Protein AF-A0A7S2I6R9-F1 (afdb_monomer_lite)

Sequence (189 aa):
RFREATRINKSLLALGNVMNALAARKVHVPFRDSKLTRILDGSIGGNCKTALLVCASPMADSAQETLNCLEFAHRAMSVAVTAQVNAGVVAVDASALAADLRRDPRLEALRLAGKSSRSLLVGAQAAVPPTPVRGPRAFSKRCTRGK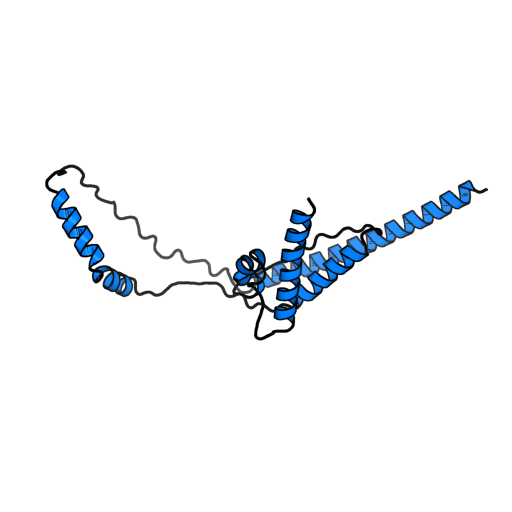FTVAMDQAEENKQAWKEHMDANRLRAAEEAAEQLRQAAAQFE

Secondary structure (DSSP, 8-state):
-HHHHHHHHHHHHHHHHHHHHHHTT-S---GGG-HHHHHHHHHHTSS------------GGGHHHHHHHHHHHHHHHT---------------HHHHHHHHHH-HHHHHHHHHHHHTGGG--------------------S---TTHHHHHHHHHHHHHHHHHHHHHHHHHHHHHHHHHHHHHHHHH--

pLDDT: mean 75.14, std 19.63, range [32.38, 96.25]

Structure (mmCIF, N/CA/C/O backbone):
data_AF-A0A7S2I6R9-F1
#
_entry.id   AF-A0A7S2I6R9-F1
#
loop_
_atom_site.group_PDB
_atom_site.id
_atom_site.type_symbol
_atom_site.label_atom_id
_atom_site.label_alt_id
_atom_site.label_comp_id
_atom_site.label_asym_id
_atom_site.label_entity_id
_atom_site.label_seq_id
_atom_site.pdbx_PDB_ins_code
_atom_site.Cartn_x
_atom_site.Cartn_y
_atom_site.Cartn_z
_atom_site.occupancy
_atom_site.B_iso_or_equiv
_atom_site.auth_seq_id
_atom_site.auth_comp_id
_atom_site.auth_asym_id
_atom_site.auth_atom_id
_atom_site.pdbx_PDB_model_num
ATOM 1 N N . ARG A 1 1 ? 21.067 -16.039 3.136 1.00 75.44 1 ARG A N 1
ATOM 2 C CA . ARG A 1 1 ? 20.377 -14.849 2.577 1.00 75.44 1 ARG A CA 1
ATOM 3 C C . ARG A 1 1 ? 18.996 -15.167 1.999 1.00 75.44 1 ARG A C 1
ATOM 5 O O . ARG A 1 1 ? 18.075 -14.419 2.274 1.00 75.44 1 ARG A O 1
ATOM 12 N N . PHE A 1 2 ? 18.794 -16.299 1.311 1.00 91.94 2 PHE A N 1
ATOM 13 C CA . PHE A 1 2 ? 17.477 -16.669 0.755 1.00 91.94 2 PHE A CA 1
ATOM 14 C C . PHE A 1 2 ? 16.311 -16.583 1.761 1.00 91.94 2 PHE A C 1
ATOM 16 O O . PHE A 1 2 ? 15.346 -15.874 1.518 1.00 91.94 2 PHE A O 1
ATOM 23 N N . ARG A 1 3 ? 16.441 -17.200 2.947 1.00 93.38 3 ARG A N 1
ATOM 24 C CA . ARG A 1 3 ? 15.397 -17.164 3.997 1.00 93.38 3 ARG A CA 1
ATOM 25 C C . ARG A 1 3 ? 15.011 -15.751 4.445 1.00 93.38 3 ARG A C 1
ATOM 27 O O . ARG A 1 3 ? 13.886 -15.537 4.883 1.00 93.38 3 ARG A O 1
ATOM 34 N N . GLU A 1 4 ? 15.953 -14.819 4.399 1.00 95.06 4 GLU A N 1
ATOM 35 C CA . GLU A 1 4 ? 15.724 -13.421 4.752 1.00 95.06 4 GLU A CA 1
ATOM 36 C C . GLU A 1 4 ? 14.965 -12.711 3.633 1.00 95.06 4 GLU A C 1
ATOM 38 O O . GLU A 1 4 ? 13.900 -12.157 3.893 1.00 95.06 4 GLU A O 1
ATOM 43 N N . ALA A 1 5 ? 15.430 -12.850 2.388 1.00 94.00 5 ALA A N 1
ATOM 44 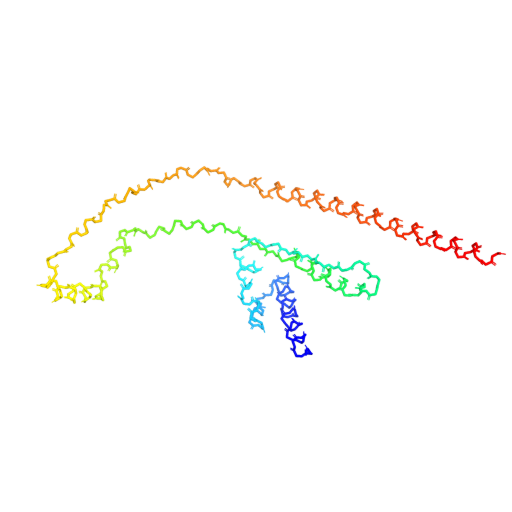C CA . ALA A 1 5 ? 14.744 -12.329 1.208 1.00 94.00 5 ALA A CA 1
ATOM 45 C C . ALA A 1 5 ? 13.292 -12.834 1.126 1.00 94.00 5 ALA A C 1
ATOM 47 O O . ALA A 1 5 ? 12.364 -12.048 0.944 1.00 94.00 5 ALA A O 1
ATOM 48 N N . THR A 1 6 ? 13.060 -14.127 1.381 1.00 94.62 6 THR A N 1
ATOM 49 C CA . THR A 1 6 ? 11.706 -14.698 1.433 1.00 94.62 6 THR A CA 1
ATOM 50 C C . THR A 1 6 ? 10.844 -14.041 2.512 1.00 94.62 6 THR A C 1
ATOM 52 O O . THR A 1 6 ? 9.664 -13.786 2.286 1.00 94.62 6 THR A O 1
ATOM 55 N N . ARG A 1 7 ? 11.399 -13.761 3.699 1.00 93.81 7 ARG A N 1
ATOM 56 C CA . ARG A 1 7 ? 10.648 -13.122 4.793 1.00 93.81 7 ARG A CA 1
ATOM 57 C C . ARG A 1 7 ? 10.291 -11.676 4.467 1.00 93.81 7 ARG A C 1
ATOM 59 O O . ARG A 1 7 ? 9.156 -11.288 4.733 1.00 93.81 7 ARG A O 1
ATOM 66 N N . ILE A 1 8 ? 11.220 -10.923 3.875 1.00 94.44 8 ILE A N 1
ATOM 67 C CA . ILE A 1 8 ? 10.990 -9.545 3.420 1.00 94.44 8 ILE A CA 1
ATOM 68 C C . ILE A 1 8 ? 9.844 -9.534 2.403 1.00 94.44 8 ILE A C 1
ATOM 70 O O . ILE A 1 8 ? 8.820 -8.883 2.626 1.00 94.44 8 ILE A O 1
ATOM 74 N N . ASN A 1 9 ? 9.945 -10.360 1.363 1.00 93.69 9 ASN A N 1
ATOM 75 C CA . ASN A 1 9 ? 8.933 -10.426 0.311 1.00 93.69 9 ASN A CA 1
ATOM 76 C C . ASN A 1 9 ? 7.583 -10.932 0.833 1.00 93.69 9 ASN A C 1
ATOM 78 O O . ASN A 1 9 ? 6.542 -10.431 0.420 1.00 93.69 9 ASN A O 1
ATOM 82 N N . LYS A 1 10 ? 7.572 -11.845 1.814 1.00 95.44 10 LYS A N 1
ATOM 83 C CA . LYS A 1 10 ? 6.334 -12.284 2.472 1.00 95.44 10 LYS A CA 1
ATOM 84 C C . LYS A 1 10 ? 5.618 -11.131 3.180 1.00 95.44 10 LYS A C 1
ATOM 86 O O . LYS A 1 10 ? 4.400 -11.016 3.064 1.00 95.44 10 LYS A O 1
ATOM 91 N N . SER A 1 11 ? 6.344 -10.282 3.912 1.00 95.62 11 SER A N 1
ATOM 92 C CA . SER A 1 11 ? 5.731 -9.111 4.555 1.00 95.62 11 SER A CA 1
ATOM 93 C C . SER A 1 11 ? 5.234 -8.071 3.549 1.00 95.62 11 SER A C 1
ATOM 95 O O . SER A 1 11 ? 4.164 -7.504 3.761 1.00 95.62 11 SER A O 1
ATOM 97 N N . LEU A 1 12 ? 5.957 -7.863 2.445 1.00 93.56 12 LEU A N 1
ATOM 98 C CA . LEU A 1 12 ? 5.553 -6.936 1.384 1.00 93.56 12 LEU A CA 1
ATOM 99 C C . LEU A 1 12 ? 4.316 -7.435 0.625 1.00 93.56 12 LEU A C 1
ATOM 101 O O . LEU A 1 12 ? 3.397 -6.662 0.368 1.00 93.56 12 LEU A O 1
ATOM 105 N N . LEU A 1 13 ? 4.233 -8.739 0.351 1.00 94.88 13 LEU A N 1
ATOM 106 C CA . LEU A 1 13 ? 3.055 -9.351 -0.263 1.00 94.88 13 LEU A CA 1
ATOM 107 C C . LEU A 1 13 ? 1.817 -9.224 0.636 1.00 94.88 13 LEU A C 1
ATOM 109 O O . LEU A 1 13 ? 0.744 -8.850 0.166 1.00 94.88 13 LEU A O 1
ATOM 113 N N . ALA A 1 14 ? 1.968 -9.487 1.939 1.00 96.25 14 ALA A N 1
ATOM 114 C CA . ALA A 1 14 ? 0.884 -9.313 2.904 1.00 96.25 14 ALA A CA 1
ATOM 115 C C . ALA A 1 14 ? 0.390 -7.856 2.950 1.00 96.25 14 ALA A C 1
ATOM 117 O O . ALA A 1 14 ? -0.816 -7.614 2.979 1.00 96.25 14 ALA A O 1
ATOM 118 N N . LEU A 1 15 ? 1.307 -6.884 2.890 1.00 94.94 15 LEU A N 1
ATOM 119 C CA . LEU A 1 15 ? 0.960 -5.466 2.784 1.00 94.94 15 LEU A CA 1
ATOM 120 C C . LEU A 1 15 ? 0.173 -5.167 1.497 1.00 94.94 15 LEU A C 1
ATOM 122 O O . LEU A 1 15 ? -0.846 -4.483 1.557 1.00 94.94 15 LEU A O 1
ATOM 126 N N . GLY A 1 16 ? 0.592 -5.722 0.356 1.00 94.88 16 GLY A N 1
ATOM 127 C CA . GLY A 1 16 ? -0.146 -5.637 -0.910 1.00 94.88 16 GLY A CA 1
ATOM 128 C C . GLY A 1 16 ? -1.577 -6.160 -0.808 1.00 94.88 16 GLY A C 1
ATOM 129 O O . GLY A 1 16 ? -2.513 -5.502 -1.259 1.00 94.88 16 GLY A O 1
ATOM 130 N N . ASN A 1 17 ? -1.771 -7.304 -0.151 1.00 95.31 17 ASN A N 1
ATOM 131 C CA . ASN A 1 17 ? -3.099 -7.888 0.047 1.00 95.31 17 ASN A CA 1
ATOM 132 C C . ASN A 1 17 ? -3.998 -7.012 0.927 1.00 95.31 17 ASN A C 1
ATOM 134 O O . ASN A 1 17 ? -5.180 -6.844 0.622 1.00 95.31 17 ASN A O 1
ATOM 138 N N . VAL A 1 18 ? -3.437 -6.424 1.986 1.00 95.31 18 VAL A N 1
ATOM 139 C CA . VAL A 1 18 ? -4.138 -5.465 2.850 1.00 95.31 18 VAL A CA 1
ATOM 140 C C . VAL A 1 18 ? -4.554 -4.223 2.063 1.00 95.31 18 VAL A C 1
ATOM 142 O O . VAL A 1 18 ? -5.725 -3.851 2.113 1.00 95.31 18 VAL A O 1
ATOM 145 N N . MET A 1 19 ? -3.647 -3.629 1.279 1.00 94.19 19 MET A N 1
ATOM 146 C CA . MET A 1 19 ? -3.960 -2.467 0.437 1.00 94.19 19 MET A CA 1
ATOM 147 C C . MET A 1 19 ? -5.092 -2.770 -0.550 1.00 94.19 19 MET A C 1
ATOM 149 O O . MET A 1 19 ? -6.035 -1.992 -0.656 1.00 94.19 19 MET A O 1
ATOM 153 N N . ASN A 1 20 ? -5.057 -3.931 -1.211 1.00 93.94 20 ASN A N 1
ATOM 154 C CA . ASN A 1 20 ? -6.120 -4.350 -2.131 1.00 93.94 20 ASN A CA 1
ATOM 155 C C . ASN A 1 20 ? -7.470 -4.516 -1.426 1.00 93.94 20 ASN A C 1
ATOM 157 O O . ASN A 1 20 ? -8.510 -4.153 -1.972 1.00 93.94 20 ASN A O 1
ATOM 161 N N . ALA A 1 21 ? -7.470 -5.093 -0.223 1.00 94.31 21 ALA A N 1
ATOM 162 C CA . ALA A 1 21 ? -8.686 -5.279 0.558 1.00 94.31 21 ALA A CA 1
ATOM 163 C C . ALA A 1 21 ? -9.279 -3.939 1.021 1.00 94.31 21 ALA A C 1
ATOM 165 O O . ALA A 1 21 ? -10.498 -3.777 0.969 1.00 94.31 21 ALA A O 1
ATOM 166 N N . LEU A 1 22 ? -8.431 -2.981 1.408 1.00 93.00 22 LEU A N 1
ATOM 167 C CA . LEU A 1 22 ? -8.840 -1.628 1.791 1.00 93.00 22 LEU A CA 1
ATOM 168 C C . LEU A 1 22 ? -9.368 -0.825 0.598 1.00 93.00 22 LEU A C 1
ATOM 170 O O . LEU A 1 22 ? -10.436 -0.226 0.694 1.00 93.00 22 LEU A O 1
ATOM 174 N N . ALA A 1 23 ? -8.671 -0.870 -0.539 1.00 91.50 23 ALA A N 1
ATOM 175 C CA . ALA A 1 23 ? -9.103 -0.244 -1.788 1.00 91.50 23 ALA A CA 1
ATOM 176 C C . ALA A 1 23 ? -10.482 -0.758 -2.236 1.00 91.50 23 ALA A C 1
ATOM 178 O O . ALA A 1 23 ? -11.370 0.023 -2.573 1.00 91.50 23 ALA A O 1
ATOM 179 N N . ALA A 1 24 ? -10.696 -2.076 -2.158 1.00 91.56 24 ALA A N 1
ATOM 180 C CA . ALA A 1 24 ? -11.970 -2.717 -2.479 1.00 91.56 24 ALA A CA 1
ATOM 181 C C . ALA A 1 24 ? -13.022 -2.629 -1.353 1.00 91.56 24 ALA A C 1
ATOM 183 O O . ALA A 1 24 ? -14.097 -3.211 -1.491 1.00 91.56 24 ALA A O 1
ATOM 184 N N . ARG A 1 25 ? -12.721 -1.949 -0.234 1.00 89.69 25 ARG A N 1
ATOM 185 C CA . ARG A 1 25 ? -13.592 -1.810 0.951 1.00 89.69 25 ARG A CA 1
ATOM 186 C C . ARG A 1 25 ? -14.186 -3.144 1.427 1.00 89.69 25 ARG A C 1
ATOM 188 O O . ARG A 1 25 ? -15.366 -3.230 1.766 1.00 89.69 25 ARG A O 1
ATOM 195 N N . LYS A 1 26 ? -13.373 -4.206 1.433 1.00 91.69 26 LYS A N 1
ATOM 196 C CA . LYS A 1 26 ? -13.802 -5.536 1.889 1.00 91.69 26 LYS A CA 1
ATOM 197 C C . LYS A 1 26 ? -14.147 -5.507 3.378 1.00 91.69 26 LYS A C 1
ATOM 199 O O . LYS A 1 26 ? -13.479 -4.839 4.159 1.00 91.69 26 LYS A O 1
ATOM 204 N N . VAL A 1 27 ? -15.135 -6.315 3.772 1.00 91.12 27 VAL A N 1
ATOM 205 C CA . VAL A 1 27 ? -15.558 -6.461 5.179 1.00 91.12 27 VAL A CA 1
ATOM 206 C C . VAL A 1 27 ? -14.413 -6.965 6.064 1.00 91.12 27 VAL A C 1
ATOM 208 O O . VAL A 1 27 ? -14.243 -6.499 7.186 1.00 91.12 27 VAL A O 1
ATOM 211 N N . HIS A 1 28 ? -13.608 -7.904 5.558 1.00 94.56 28 HIS A N 1
ATOM 212 C CA . HIS A 1 28 ? -12.445 -8.429 6.266 1.00 94.56 28 HIS A CA 1
ATOM 213 C C . HIS A 1 28 ? -11.143 -7.993 5.590 1.00 94.56 28 HIS A C 1
ATOM 215 O O . HIS A 1 28 ? -10.914 -8.295 4.415 1.00 94.56 28 HIS A O 1
ATOM 221 N N . VAL A 1 29 ? -10.275 -7.325 6.354 1.00 94.50 29 VAL A N 1
ATOM 222 C CA . VAL A 1 29 ? -8.934 -6.910 5.924 1.00 94.50 29 VAL A CA 1
ATOM 223 C C . VAL A 1 29 ? -7.883 -7.727 6.692 1.00 94.50 29 VAL A C 1
ATOM 225 O O . VAL A 1 29 ? -7.875 -7.703 7.926 1.00 94.50 29 VAL A O 1
ATOM 228 N N . PRO A 1 30 ? -6.977 -8.450 6.006 1.00 94.75 30 PRO A N 1
ATOM 229 C CA . PRO A 1 30 ? -6.089 -9.429 6.632 1.00 94.75 30 PRO A CA 1
ATOM 230 C C . PRO A 1 30 ? -4.834 -8.795 7.260 1.00 94.75 30 PRO A C 1
ATOM 232 O O . PRO A 1 30 ? -3.698 -9.159 6.959 1.00 94.75 30 PRO A O 1
ATOM 235 N N . PHE A 1 31 ? -4.996 -7.865 8.205 1.00 95.56 31 PHE A N 1
ATOM 236 C CA . PHE A 1 31 ? -3.855 -7.256 8.911 1.00 95.56 31 PHE A CA 1
ATOM 237 C C . PHE A 1 31 ? -3.020 -8.269 9.704 1.00 95.56 31 PHE A C 1
ATOM 239 O O . PHE A 1 31 ? -1.876 -7.991 10.071 1.00 95.56 31 PHE A O 1
ATOM 246 N N . ARG A 1 32 ? -3.568 -9.459 9.976 1.00 95.75 32 ARG A N 1
ATOM 247 C CA . ARG A 1 32 ? -2.941 -10.487 10.810 1.00 95.75 32 ARG A CA 1
ATOM 248 C C . ARG A 1 32 ? -1.871 -11.311 10.092 1.00 95.75 32 ARG A C 1
ATOM 250 O O . ARG A 1 32 ? -1.091 -11.943 10.805 1.00 95.75 32 ARG A O 1
ATOM 257 N N . ASP A 1 33 ? -1.771 -11.260 8.768 1.00 93.62 33 ASP A N 1
ATOM 258 C CA . ASP A 1 33 ? -0.873 -12.125 7.985 1.00 93.62 33 ASP A CA 1
ATOM 259 C C . ASP A 1 33 ? 0.618 -11.826 8.202 1.00 93.62 33 ASP A C 1
ATOM 261 O O . ASP A 1 33 ? 1.471 -12.710 8.077 1.00 93.62 33 ASP A O 1
ATOM 265 N N . SER A 1 34 ? 0.952 -10.591 8.589 1.00 96.12 34 SER A N 1
ATOM 266 C CA . SER A 1 34 ? 2.321 -10.192 8.918 1.00 96.12 34 SER A CA 1
ATOM 267 C C . SER A 1 34 ? 2.389 -9.361 10.199 1.00 96.12 34 SER A C 1
ATOM 269 O O . SER A 1 34 ? 1.417 -8.739 10.621 1.00 96.12 34 SER A O 1
ATOM 271 N N . LYS A 1 35 ? 3.562 -9.329 10.843 1.00 94.75 35 LYS A N 1
ATOM 272 C CA . LYS A 1 35 ? 3.796 -8.441 11.996 1.00 94.75 35 LYS A CA 1
ATOM 273 C C . LYS A 1 35 ? 3.797 -6.966 11.580 1.00 94.75 35 LYS A C 1
ATOM 275 O O . LYS A 1 35 ? 3.298 -6.135 12.326 1.00 94.75 35 LYS A O 1
ATOM 280 N N . LEU A 1 36 ? 4.314 -6.668 10.386 1.00 94.56 36 LEU A N 1
ATOM 281 C CA . LEU A 1 36 ? 4.389 -5.316 9.831 1.00 94.56 36 LEU A CA 1
ATOM 282 C C . LEU A 1 36 ? 2.990 -4.717 9.654 1.00 94.56 36 LEU A C 1
ATOM 284 O O . LEU A 1 36 ? 2.722 -3.630 10.151 1.00 94.56 36 LEU A O 1
ATOM 288 N N . THR A 1 37 ? 2.069 -5.454 9.031 1.00 95.25 37 THR A N 1
ATOM 289 C CA . THR A 1 37 ? 0.692 -4.989 8.796 1.00 95.25 37 THR A CA 1
ATOM 290 C C . THR A 1 37 ? -0.086 -4.765 10.091 1.00 95.25 37 THR A C 1
ATOM 292 O O . THR A 1 37 ? -0.915 -3.871 10.134 1.00 95.25 37 THR A O 1
ATOM 295 N N . ARG A 1 38 ? 0.217 -5.496 11.174 1.00 94.69 38 ARG A N 1
ATOM 296 C CA . ARG A 1 38 ? -0.390 -5.246 12.498 1.00 94.69 38 ARG A CA 1
ATOM 297 C C . ARG A 1 38 ? 0.075 -3.936 13.120 1.00 94.69 38 ARG A C 1
ATOM 299 O O . ARG A 1 38 ? -0.706 -3.268 13.780 1.00 94.69 38 ARG A O 1
ATOM 306 N N . ILE A 1 39 ? 1.348 -3.592 12.935 1.00 94.31 39 ILE A N 1
ATOM 307 C CA . ILE A 1 39 ? 1.895 -2.319 13.421 1.00 94.31 39 ILE A CA 1
ATOM 308 C C . ILE A 1 39 ? 1.296 -1.161 12.617 1.00 94.31 39 ILE A C 1
ATOM 310 O O . ILE A 1 39 ? 1.000 -0.110 13.174 1.00 94.31 39 ILE A O 1
ATOM 314 N N . LEU A 1 40 ? 1.089 -1.369 11.315 1.00 93.25 40 LEU A N 1
ATOM 315 C CA . LEU A 1 40 ? 0.571 -0.352 10.403 1.00 93.25 40 LEU A CA 1
ATOM 316 C C . LEU A 1 40 ? -0.960 -0.266 10.337 1.00 93.25 40 LEU A C 1
ATOM 318 O O . LEU A 1 40 ? -1.462 0.608 9.639 1.00 93.25 40 LEU A O 1
ATOM 322 N N . ASP A 1 41 ? -1.695 -1.124 11.044 1.00 91.50 41 ASP A N 1
ATOM 323 C CA . ASP A 1 41 ? -3.165 -1.180 11.027 1.00 91.50 41 ASP A CA 1
ATOM 324 C C . ASP A 1 41 ? -3.786 0.199 11.325 1.00 91.50 41 ASP A C 1
ATOM 326 O O . ASP A 1 41 ? -4.500 0.777 10.502 1.00 91.50 41 ASP A O 1
ATOM 330 N N . GLY A 1 42 ? -3.359 0.817 12.432 1.00 88.31 42 GLY A N 1
ATOM 331 C CA . GLY A 1 42 ? -3.798 2.160 12.820 1.00 88.31 42 GLY A CA 1
ATOM 332 C C . GLY A 1 42 ? -3.375 3.271 11.854 1.00 88.31 42 GLY A C 1
ATOM 333 O O . GLY A 1 42 ? -4.053 4.294 11.784 1.00 88.31 42 GLY A O 1
ATOM 334 N N . SER A 1 43 ? -2.296 3.064 11.093 1.00 90.44 43 SER A N 1
ATOM 335 C CA . SER A 1 43 ? -1.780 4.041 10.131 1.00 90.44 43 SER A CA 1
ATOM 336 C C . SER A 1 43 ? -2.529 3.981 8.799 1.00 90.44 43 SER A C 1
ATOM 338 O O . SER A 1 43 ? -2.979 5.003 8.301 1.00 90.44 43 SER A O 1
ATOM 340 N N . ILE A 1 44 ? -2.678 2.786 8.225 1.00 89.44 44 ILE A N 1
ATOM 341 C CA . ILE A 1 44 ? -3.143 2.602 6.842 1.00 89.44 44 ILE A CA 1
ATOM 342 C C . ILE A 1 44 ? -4.670 2.465 6.761 1.00 89.44 44 ILE A C 1
ATOM 344 O O . ILE A 1 44 ? -5.264 2.897 5.779 1.00 89.44 44 ILE A O 1
ATOM 348 N N . GLY A 1 45 ? -5.310 1.863 7.767 1.00 84.00 45 GLY A N 1
ATOM 349 C CA . GLY A 1 45 ? -6.767 1.674 7.806 1.00 84.00 45 GLY A CA 1
ATOM 350 C C . GLY A 1 45 ? -7.473 2.434 8.930 1.00 84.00 45 GLY A C 1
ATOM 351 O O . GLY A 1 45 ? -8.698 2.396 9.012 1.00 84.00 45 GLY A O 1
ATOM 352 N N . GLY A 1 46 ? -6.716 3.091 9.811 1.00 86.19 46 GLY A N 1
ATOM 353 C CA . GLY A 1 46 ? -7.225 3.702 11.035 1.00 86.19 46 GLY A CA 1
ATOM 354 C C . GLY A 1 46 ? -7.249 5.228 11.019 1.00 86.19 46 GLY A C 1
ATOM 355 O O . GLY A 1 46 ? -7.386 5.881 9.987 1.00 86.19 46 GLY A O 1
ATOM 356 N N . ASN A 1 47 ? -7.130 5.815 12.209 1.00 86.75 47 ASN A N 1
ATOM 357 C CA . ASN A 1 47 ? -7.181 7.258 12.401 1.00 86.75 47 ASN A CA 1
ATOM 358 C C . ASN A 1 47 ? -5.795 7.919 12.256 1.00 86.75 47 ASN A C 1
ATOM 360 O O . ASN A 1 47 ? -5.225 8.416 13.230 1.00 86.75 47 ASN A O 1
ATOM 364 N N . CYS A 1 48 ? -5.254 7.932 11.037 1.00 88.69 48 CYS A N 1
ATOM 365 C CA . CYS A 1 48 ? -3.956 8.533 10.735 1.00 88.69 48 CYS A CA 1
ATOM 366 C C . CYS A 1 48 ? -3.920 9.157 9.338 1.00 88.69 48 CYS A C 1
ATOM 368 O O . CYS A 1 48 ? -4.559 8.688 8.402 1.00 88.69 48 CYS A O 1
ATOM 370 N N . LYS A 1 49 ? -3.125 10.222 9.184 1.00 87.31 49 LYS A N 1
ATOM 371 C CA . LYS A 1 49 ? -2.719 10.711 7.861 1.00 87.31 49 LYS A CA 1
ATOM 372 C C . LYS A 1 49 ? -1.452 9.974 7.464 1.00 87.31 49 LYS A C 1
ATOM 374 O O . LYS A 1 49 ? -0.459 10.048 8.185 1.00 87.31 49 LYS A O 1
ATOM 379 N N . THR A 1 50 ? -1.478 9.277 6.337 1.00 87.38 50 THR A N 1
ATOM 380 C CA . THR A 1 50 ? -0.347 8.465 5.883 1.00 87.38 50 THR A CA 1
ATOM 381 C C . THR A 1 50 ? 0.091 8.896 4.496 1.00 87.38 50 THR A C 1
ATOM 383 O O . THR A 1 50 ? -0.734 9.116 3.615 1.00 87.38 50 THR A O 1
ATOM 386 N N . ALA A 1 51 ? 1.404 9.029 4.326 1.00 88.81 51 ALA A N 1
ATOM 387 C CA . ALA A 1 51 ? 2.053 9.255 3.046 1.00 88.81 51 ALA A CA 1
ATOM 388 C C . ALA A 1 51 ? 2.891 8.021 2.701 1.00 88.81 51 ALA A C 1
ATOM 390 O O . ALA A 1 51 ? 3.539 7.442 3.575 1.00 88.81 51 ALA A O 1
ATOM 391 N N . LEU A 1 52 ? 2.868 7.627 1.431 1.00 89.50 52 LEU A N 1
ATOM 392 C CA . LEU A 1 52 ? 3.669 6.533 0.899 1.00 89.50 52 LEU A CA 1
ATOM 393 C C . LEU A 1 52 ? 4.747 7.121 -0.013 1.00 89.50 52 LEU A C 1
ATOM 395 O O . LEU A 1 52 ? 4.421 7.788 -0.993 1.00 89.50 52 LEU A O 1
ATOM 399 N N . LEU A 1 53 ? 6.015 6.860 0.305 1.00 91.56 53 LEU A N 1
ATOM 400 C CA . LEU A 1 53 ? 7.141 7.184 -0.567 1.00 91.56 53 LEU A CA 1
ATOM 401 C C . LEU A 1 53 ? 7.491 5.958 -1.411 1.00 91.56 53 LEU A C 1
ATOM 403 O O . LEU A 1 53 ? 7.673 4.865 -0.876 1.00 91.56 53 LEU A O 1
ATOM 407 N N . VAL A 1 54 ? 7.593 6.158 -2.720 1.00 91.31 54 VAL A N 1
ATOM 408 C CA . VAL A 1 54 ? 7.865 5.100 -3.692 1.00 91.31 54 VAL A CA 1
ATOM 409 C C . VAL A 1 54 ? 9.237 5.356 -4.293 1.00 91.31 54 VAL A C 1
ATOM 411 O O . VAL A 1 54 ? 9.432 6.340 -5.001 1.00 91.31 54 VAL A O 1
ATOM 414 N N . CYS A 1 55 ? 10.186 4.474 -3.996 1.00 90.69 55 CYS A N 1
ATOM 415 C CA . CYS A 1 55 ? 11.543 4.541 -4.522 1.00 90.69 55 CYS A CA 1
ATOM 416 C C . CYS A 1 55 ? 11.708 3.444 -5.574 1.00 90.69 55 CYS A C 1
ATOM 418 O O . CYS A 1 55 ? 11.747 2.266 -5.223 1.00 90.69 55 CYS A O 1
ATOM 420 N N . ALA A 1 56 ? 11.797 3.826 -6.845 1.00 91.31 56 ALA A N 1
ATOM 421 C CA . ALA A 1 56 ? 11.961 2.898 -7.958 1.00 91.31 56 ALA A CA 1
ATOM 422 C C . ALA A 1 56 ? 13.145 3.306 -8.845 1.00 91.31 56 ALA A C 1
ATOM 424 O O . ALA A 1 56 ? 13.517 4.479 -8.896 1.00 91.31 56 ALA A O 1
ATOM 425 N N . SER A 1 57 ? 13.746 2.328 -9.524 1.00 89.69 57 SER A N 1
ATOM 426 C CA . SER A 1 57 ? 14.895 2.546 -10.407 1.00 89.69 57 SER A CA 1
ATOM 427 C C . SER A 1 57 ? 14.431 2.942 -11.817 1.00 89.69 57 SER A C 1
ATOM 429 O O . SER A 1 57 ? 13.500 2.319 -12.337 1.00 89.69 57 SER A O 1
ATOM 431 N N . PRO A 1 58 ? 15.073 3.930 -12.472 1.00 84.94 58 PRO A N 1
ATOM 432 C CA . PRO A 1 58 ? 14.757 4.312 -13.849 1.00 84.94 58 PRO A CA 1
ATOM 433 C C . PRO A 1 58 ? 15.402 3.398 -14.909 1.00 84.94 58 PRO A C 1
ATOM 435 O O . PRO A 1 58 ? 15.219 3.629 -16.100 1.00 84.94 58 PRO A O 1
ATOM 438 N N . MET A 1 59 ? 16.177 2.385 -14.510 1.00 84.38 59 MET A N 1
ATOM 439 C CA . MET A 1 59 ? 16.921 1.526 -15.436 1.00 84.38 59 MET A CA 1
ATOM 440 C C . MET A 1 59 ? 16.009 0.520 -16.163 1.00 84.38 59 MET A C 1
ATOM 442 O O . MET A 1 59 ? 15.122 -0.080 -15.547 1.00 84.38 59 MET A O 1
ATOM 446 N N . ALA A 1 60 ? 16.272 0.303 -17.458 1.00 85.00 60 ALA A N 1
ATOM 447 C CA . ALA A 1 60 ? 15.522 -0.613 -18.325 1.00 85.00 60 ALA A CA 1
ATOM 448 C C . ALA A 1 60 ? 15.493 -2.061 -17.802 1.00 85.00 60 ALA A C 1
ATOM 450 O O . ALA A 1 60 ? 14.431 -2.678 -17.777 1.00 85.00 60 ALA A O 1
ATOM 451 N N . ASP A 1 61 ? 16.616 -2.560 -17.279 1.00 91.44 61 ASP A N 1
ATOM 452 C CA . ASP A 1 61 ? 16.726 -3.913 -16.708 1.00 91.44 61 ASP A CA 1
ATOM 453 C C .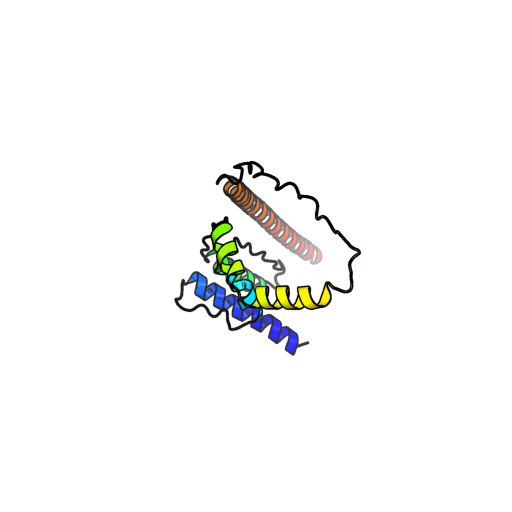 ASP A 1 61 ? 15.784 -4.138 -15.515 1.00 91.44 61 ASP A C 1
ATOM 455 O O . ASP A 1 61 ? 15.390 -5.261 -15.210 1.00 91.44 61 ASP A O 1
ATOM 459 N N . SER A 1 62 ? 15.391 -3.054 -14.841 1.00 90.25 62 SER A N 1
ATOM 460 C CA . SER A 1 62 ? 14.480 -3.060 -13.695 1.00 90.25 62 SER A CA 1
ATOM 461 C C . SER A 1 62 ? 13.059 -2.598 -14.033 1.00 90.25 62 SER A C 1
ATOM 463 O O . SER A 1 62 ? 12.245 -2.427 -13.125 1.00 90.25 62 SER A O 1
ATOM 465 N N . ALA A 1 63 ? 12.733 -2.405 -15.317 1.00 88.06 63 ALA A N 1
ATOM 466 C CA . ALA A 1 63 ? 11.455 -1.836 -15.746 1.00 88.06 63 ALA A CA 1
ATOM 467 C C . ALA A 1 63 ? 10.245 -2.617 -15.209 1.00 88.06 63 ALA A C 1
ATOM 469 O O . ALA A 1 63 ? 9.275 -2.008 -14.757 1.00 88.06 63 ALA A O 1
ATOM 470 N N . GLN A 1 64 ? 10.325 -3.951 -15.184 1.00 92.12 64 GLN A N 1
ATOM 471 C CA . GLN A 1 64 ? 9.248 -4.801 -14.674 1.00 92.12 64 GLN A CA 1
ATOM 472 C C . GLN A 1 64 ? 8.999 -4.597 -13.172 1.00 92.12 64 GLN A C 1
ATOM 474 O O . GLN A 1 64 ? 7.855 -4.468 -12.741 1.00 92.12 64 GLN A O 1
ATOM 479 N N . GLU A 1 65 ? 10.058 -4.531 -12.366 1.00 91.81 65 GLU A N 1
ATOM 480 C CA . GLU A 1 65 ? 9.928 -4.328 -10.918 1.00 91.81 65 GLU A CA 1
ATOM 481 C C . GLU A 1 65 ? 9.479 -2.905 -10.583 1.00 91.81 65 GLU A C 1
ATOM 483 O O . GLU A 1 65 ? 8.652 -2.693 -9.693 1.00 91.81 65 GLU A O 1
ATOM 488 N N . THR A 1 66 ? 9.963 -1.921 -11.343 1.00 93.56 66 THR A N 1
ATOM 489 C CA . THR A 1 66 ? 9.495 -0.537 -11.252 1.00 93.56 66 THR A CA 1
ATOM 490 C C . THR A 1 66 ? 8.003 -0.441 -11.573 1.00 93.56 66 THR A C 1
ATOM 492 O O . THR A 1 66 ? 7.271 0.218 -10.833 1.00 93.56 66 THR A O 1
ATOM 495 N N . LEU A 1 67 ? 7.518 -1.150 -12.596 1.00 92.81 67 LEU A N 1
ATOM 496 C CA . LEU A 1 67 ? 6.092 -1.217 -12.925 1.00 92.81 67 LEU A CA 1
ATOM 497 C C . LEU A 1 67 ? 5.280 -1.812 -11.766 1.00 92.81 67 LEU A C 1
ATOM 499 O O . LEU A 1 67 ? 4.330 -1.176 -11.309 1.00 92.81 67 LEU A O 1
ATOM 503 N N . ASN A 1 68 ? 5.704 -2.953 -11.212 1.00 92.19 68 ASN A N 1
ATOM 504 C CA . ASN A 1 68 ? 5.051 -3.573 -10.051 1.00 92.19 68 ASN A CA 1
ATOM 505 C C . ASN A 1 68 ? 4.965 -2.602 -8.851 1.00 92.19 68 ASN A C 1
ATOM 507 O O . ASN A 1 68 ? 3.955 -2.546 -8.138 1.00 92.19 68 ASN A O 1
ATOM 511 N N . CYS A 1 69 ? 6.023 -1.814 -8.623 1.00 93.31 69 CYS A N 1
ATOM 512 C CA . CYS A 1 69 ? 6.091 -0.815 -7.556 1.00 93.31 69 CYS A CA 1
ATOM 513 C C . CYS A 1 69 ? 5.104 0.345 -7.782 1.00 93.31 69 CYS A C 1
ATOM 515 O O . CYS A 1 69 ? 4.398 0.765 -6.860 1.00 93.31 69 CYS A O 1
ATOM 517 N N . LEU A 1 70 ? 5.001 0.832 -9.021 1.00 93.12 70 LEU A N 1
ATOM 518 C CA . LEU A 1 70 ? 4.068 1.895 -9.397 1.00 93.12 70 LEU A CA 1
ATOM 519 C C . LEU A 1 70 ? 2.608 1.429 -9.343 1.00 93.12 70 LEU A C 1
ATOM 521 O O . LEU A 1 70 ? 1.752 2.167 -8.857 1.00 93.12 70 LEU A O 1
ATOM 525 N N . GLU A 1 71 ? 2.310 0.198 -9.754 1.00 92.50 71 GLU A N 1
ATOM 526 C CA . GLU A 1 71 ? 0.973 -0.391 -9.603 1.00 92.50 71 GLU A CA 1
ATOM 527 C C . GLU A 1 71 ? 0.576 -0.548 -8.132 1.00 92.50 71 GLU A C 1
ATOM 529 O O . GLU A 1 71 ? -0.580 -0.340 -7.750 1.00 92.50 71 GLU A O 1
ATOM 534 N N . PHE A 1 72 ? 1.526 -0.911 -7.268 1.00 92.81 72 PHE A N 1
ATOM 535 C CA . PHE A 1 72 ? 1.302 -0.912 -5.825 1.00 92.81 72 PHE A CA 1
ATOM 536 C C . PHE A 1 72 ? 0.967 0.496 -5.312 1.00 92.81 72 PHE A C 1
ATOM 538 O O . PHE A 1 72 ? -0.019 0.664 -4.591 1.00 92.81 72 PHE A O 1
ATOM 545 N N . ALA A 1 73 ? 1.727 1.509 -5.730 1.00 93.50 73 ALA A N 1
ATOM 546 C CA . ALA A 1 73 ? 1.480 2.899 -5.359 1.00 93.50 73 ALA A CA 1
ATOM 547 C C . ALA A 1 73 ? 0.107 3.397 -5.830 1.00 93.50 73 ALA A C 1
ATOM 549 O O . ALA A 1 73 ? -0.625 4.023 -5.064 1.00 93.50 73 ALA A O 1
ATOM 550 N N . HIS A 1 74 ? -0.268 3.068 -7.066 1.00 91.06 74 HIS A N 1
ATOM 551 C CA . HIS A 1 74 ? -1.559 3.430 -7.637 1.00 91.06 74 HIS A CA 1
ATOM 552 C C . HIS A 1 74 ? -2.720 2.858 -6.813 1.00 91.06 74 HIS A C 1
ATOM 554 O O . HIS A 1 74 ? -3.659 3.575 -6.469 1.00 91.06 74 HIS A O 1
ATOM 560 N N . ARG A 1 75 ? -2.622 1.588 -6.403 1.00 90.50 75 ARG A N 1
ATOM 561 C CA . ARG A 1 75 ? -3.620 0.963 -5.523 1.00 90.50 75 ARG A CA 1
ATOM 562 C C . ARG A 1 75 ? -3.653 1.613 -4.144 1.00 90.50 75 ARG A C 1
ATOM 564 O O . ARG A 1 75 ? -4.739 1.861 -3.625 1.00 90.50 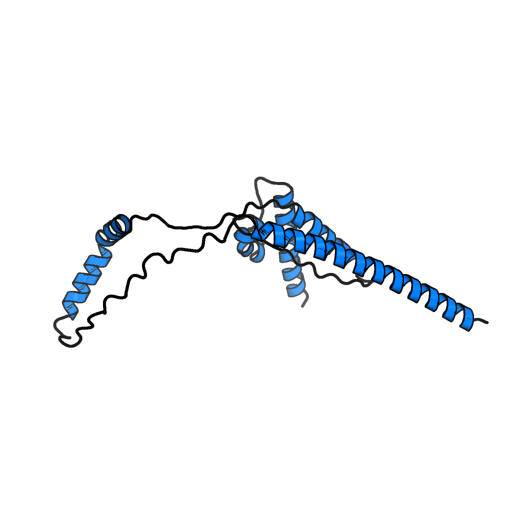75 ARG A O 1
ATOM 571 N N . ALA A 1 76 ? -2.501 1.956 -3.573 1.00 91.12 76 ALA A N 1
ATOM 572 C CA . ALA A 1 76 ? -2.435 2.638 -2.282 1.00 91.12 76 ALA A CA 1
ATOM 573 C C . ALA A 1 76 ? -3.126 4.017 -2.298 1.00 91.12 76 ALA A C 1
ATOM 575 O O . ALA A 1 76 ? -3.756 4.384 -1.311 1.00 91.12 76 ALA A O 1
ATOM 576 N N . MET A 1 77 ? -3.092 4.749 -3.420 1.00 88.56 77 MET A N 1
ATOM 577 C CA . MET A 1 77 ? -3.805 6.032 -3.561 1.00 88.56 77 MET A CA 1
ATOM 578 C C . MET A 1 77 ? -5.332 5.895 -3.493 1.00 88.56 77 MET A C 1
ATOM 580 O O . MET A 1 77 ? -6.015 6.848 -3.129 1.00 88.56 77 MET A O 1
ATOM 584 N N . SER A 1 78 ? -5.879 4.726 -3.835 1.00 87.81 78 SER A N 1
ATOM 585 C CA . SER A 1 78 ? -7.327 4.473 -3.782 1.00 87.81 78 SER A CA 1
ATOM 586 C C . SER A 1 78 ? -7.852 4.172 -2.371 1.00 87.81 78 SER A C 1
ATOM 588 O O . SER A 1 78 ? -9.065 4.113 -2.155 1.00 87.81 78 SER A O 1
ATOM 590 N N . VAL A 1 79 ? -6.958 3.999 -1.392 1.00 88.31 79 VAL A N 1
ATOM 591 C CA . VAL A 1 79 ? -7.329 3.748 0.002 1.00 88.31 79 VAL A CA 1
ATOM 592 C C . VAL A 1 79 ? -7.836 5.043 0.635 1.00 88.31 79 VAL A C 1
ATOM 594 O O . VAL A 1 79 ? -7.088 5.992 0.860 1.00 88.31 79 VAL A O 1
ATOM 597 N N . ALA A 1 80 ? -9.133 5.081 0.935 1.00 83.75 80 ALA A N 1
ATOM 598 C CA . ALA A 1 80 ? -9.766 6.227 1.574 1.00 83.75 80 ALA A CA 1
ATOM 599 C C . ALA A 1 80 ? -9.637 6.142 3.102 1.00 83.75 80 ALA A C 1
ATOM 601 O O . ALA A 1 80 ? -10.175 5.222 3.718 1.00 83.75 80 ALA A O 1
ATOM 602 N N . VAL A 1 81 ? -8.987 7.138 3.709 1.00 84.62 81 VAL A N 1
ATOM 603 C CA . VAL A 1 81 ? -8.827 7.257 5.166 1.00 84.62 81 VAL A CA 1
ATOM 604 C C . VAL A 1 81 ? -9.374 8.596 5.649 1.00 84.62 81 VAL A C 1
ATOM 606 O O . VAL A 1 81 ? -9.075 9.649 5.086 1.00 84.62 81 VAL A O 1
ATOM 609 N N . THR A 1 82 ? -10.157 8.571 6.728 1.00 84.12 82 THR A N 1
ATOM 610 C CA . THR A 1 82 ? -10.665 9.775 7.393 1.00 84.12 82 THR A CA 1
ATOM 611 C C . THR A 1 82 ? -9.924 10.002 8.704 1.00 84.12 82 THR A C 1
ATOM 613 O O . THR A 1 82 ? -10.290 9.449 9.739 1.00 84.12 82 THR A O 1
ATOM 616 N N . ALA A 1 83 ? -8.883 10.834 8.665 1.00 85.12 83 ALA A N 1
ATOM 617 C CA . ALA A 1 83 ? -8.112 11.178 9.853 1.00 85.12 83 ALA A CA 1
ATOM 618 C C . ALA A 1 83 ? -8.773 12.317 10.652 1.00 85.12 83 ALA A C 1
ATOM 620 O O . ALA A 1 83 ? -8.991 13.419 10.142 1.00 85.12 83 ALA A O 1
ATOM 621 N N . GLN A 1 84 ? -9.035 12.062 11.926 1.00 83.12 84 GLN A N 1
ATOM 622 C CA . GLN A 1 84 ? -9.538 12.977 12.939 1.00 83.12 84 GLN A CA 1
ATOM 623 C C . GLN A 1 84 ? -8.452 13.273 13.978 1.00 83.12 84 GLN A C 1
ATOM 625 O O . GLN A 1 84 ? -7.692 12.401 14.396 1.00 83.12 84 GLN A O 1
ATOM 630 N N . VAL A 1 85 ? -8.384 14.523 14.436 1.00 83.38 85 VAL A N 1
ATOM 631 C CA . VAL A 1 85 ? -7.485 14.879 15.537 1.00 83.38 85 VAL A CA 1
ATOM 632 C C . VAL A 1 85 ? -8.023 14.239 16.810 1.00 83.38 85 VAL A C 1
ATOM 634 O O . VAL A 1 85 ? -9.157 14.513 17.199 1.00 83.38 85 VAL A O 1
ATOM 637 N N . ASN A 1 86 ? -7.191 13.437 17.475 1.00 80.12 86 ASN A N 1
ATOM 638 C CA . ASN A 1 86 ? -7.470 12.904 18.807 1.00 80.12 86 ASN A CA 1
ATOM 639 C C . ASN A 1 86 ? -7.406 14.049 19.833 1.00 80.12 86 ASN A C 1
ATOM 641 O O . ASN A 1 86 ? -6.461 14.163 20.610 1.00 80.12 86 ASN A O 1
ATOM 645 N N . ALA A 1 87 ? -8.388 14.948 19.801 1.00 70.69 87 ALA A N 1
ATOM 646 C CA . ALA A 1 87 ? -8.561 16.013 20.776 1.00 70.69 87 ALA A CA 1
ATOM 647 C C . ALA A 1 87 ? -9.206 15.424 22.033 1.00 70.69 87 ALA A C 1
ATOM 649 O O . ALA A 1 87 ? -10.356 15.696 22.363 1.00 70.69 87 ALA A O 1
ATOM 650 N N . GLY A 1 88 ? -8.452 14.577 22.727 1.00 57.41 88 GLY A N 1
ATOM 651 C CA . GLY A 1 88 ? -8.806 14.138 24.062 1.00 57.41 88 GLY A CA 1
ATOM 652 C C . GLY A 1 88 ? -8.571 15.272 25.054 1.00 57.41 88 GLY A C 1
ATOM 653 O O . GLY A 1 88 ? -7.564 15.276 25.751 1.00 57.41 88 GLY A O 1
ATOM 654 N N . VAL A 1 89 ? -9.535 16.184 25.197 1.00 50.66 89 VAL A N 1
ATOM 655 C CA . VAL A 1 89 ? -10.023 16.388 26.561 1.00 50.66 89 VAL A CA 1
ATOM 656 C C . VAL A 1 89 ? -10.808 15.119 26.816 1.00 50.66 89 VAL A C 1
ATOM 658 O O . VAL A 1 89 ? -11.956 14.996 26.398 1.00 50.66 89 VAL A O 1
ATOM 661 N N . VAL A 1 90 ? -10.165 14.124 27.424 1.00 53.56 90 VAL A N 1
ATOM 662 C CA . VAL A 1 90 ? -10.969 13.160 28.153 1.00 53.56 90 VAL A CA 1
ATOM 663 C C . VAL A 1 90 ? -11.575 14.016 29.253 1.00 53.56 90 VAL A C 1
ATOM 665 O O . VAL A 1 90 ? -10.897 14.347 30.222 1.00 53.56 90 VAL A O 1
ATOM 668 N N . ALA A 1 91 ? -12.813 14.467 29.063 1.00 53.59 91 ALA A N 1
ATOM 669 C CA . ALA A 1 91 ? -13.632 14.955 30.155 1.00 53.59 91 ALA A CA 1
ATOM 670 C C . ALA A 1 91 ? -13.982 13.726 31.000 1.00 53.59 91 ALA A C 1
ATOM 672 O O . ALA A 1 91 ? -15.134 13.335 31.123 1.00 53.59 91 ALA A O 1
ATOM 673 N N . VAL A 1 92 ? -12.959 13.047 31.528 1.00 55.47 92 VAL A N 1
ATOM 674 C CA . VAL A 1 92 ? -13.143 12.427 32.817 1.00 55.47 92 VAL A CA 1
ATOM 675 C C . VAL A 1 92 ? -13.213 13.631 33.716 1.00 55.47 92 VAL A C 1
ATOM 677 O O . VAL A 1 92 ? -12.235 14.378 33.817 1.00 55.47 92 VAL A O 1
ATOM 680 N N . ASP A 1 93 ? -14.379 13.870 34.298 1.00 57.28 93 ASP A N 1
ATOM 681 C CA . ASP A 1 93 ? -14.452 14.757 35.438 1.00 57.28 93 ASP A CA 1
ATOM 682 C C . ASP A 1 93 ? -13.313 14.333 36.361 1.00 57.28 93 ASP A C 1
ATOM 684 O O . ASP A 1 93 ? -13.273 13.197 36.842 1.00 57.28 93 ASP A O 1
ATOM 688 N N . ALA A 1 94 ? -12.312 15.199 36.528 1.00 62.62 94 ALA A N 1
ATOM 689 C CA . ALA A 1 94 ? -11.146 14.864 37.336 1.00 62.62 94 ALA A CA 1
ATOM 690 C C . ALA A 1 94 ? -11.594 14.461 38.751 1.00 62.62 94 ALA A C 1
ATOM 692 O O . ALA A 1 94 ? -10.941 13.653 39.404 1.00 62.62 94 ALA A O 1
ATOM 693 N N . SER A 1 95 ? -12.752 14.973 39.184 1.00 64.50 95 SER A N 1
ATOM 694 C CA . SER A 1 95 ? -13.475 14.574 40.386 1.00 64.50 95 SER A CA 1
ATOM 695 C C . SER A 1 95 ? -14.054 13.154 40.330 1.00 64.50 95 SER A C 1
ATOM 697 O O . SER A 1 95 ? -13.950 12.464 41.339 1.00 64.50 95 SER A O 1
ATOM 699 N N . ALA A 1 96 ? -14.615 12.692 39.207 1.00 66.75 96 ALA A N 1
ATOM 700 C CA . ALA A 1 96 ? -15.131 11.327 39.051 1.00 66.75 96 ALA A CA 1
ATOM 701 C C . ALA A 1 96 ? -13.994 10.296 39.016 1.00 66.75 96 ALA A C 1
ATOM 703 O O . ALA A 1 96 ? -14.025 9.333 39.777 1.00 66.75 96 ALA A O 1
ATOM 704 N N . LEU A 1 97 ? -12.922 10.554 38.253 1.00 71.62 97 LEU A N 1
ATOM 705 C CA . LEU A 1 97 ? -11.735 9.686 38.272 1.00 71.62 97 LEU A CA 1
ATOM 706 C C . LEU A 1 97 ? -11.075 9.673 39.652 1.00 71.62 97 LEU A C 1
ATOM 708 O O . LEU A 1 97 ? -10.648 8.629 40.138 1.00 71.62 97 LEU A O 1
ATOM 712 N N . ALA A 1 98 ? -10.995 10.836 40.306 1.00 71.94 98 ALA A N 1
ATOM 713 C CA . ALA A 1 98 ? -10.471 10.923 41.661 1.00 71.94 98 ALA A CA 1
ATOM 714 C C . ALA A 1 98 ? -11.380 10.227 42.684 1.00 71.94 98 ALA A C 1
ATOM 716 O O . ALA A 1 98 ? -10.866 9.742 43.688 1.00 71.94 98 ALA A O 1
ATOM 717 N N . ALA A 1 99 ? -12.696 10.170 42.467 1.00 72.94 99 ALA A N 1
ATOM 718 C CA . ALA A 1 99 ? -13.623 9.436 43.325 1.00 72.94 99 ALA A CA 1
ATOM 719 C C . ALA A 1 99 ? -13.459 7.918 43.160 1.00 72.94 99 ALA A C 1
ATOM 721 O O . ALA A 1 99 ? -13.365 7.213 44.165 1.00 72.94 99 ALA A O 1
ATOM 722 N N . ASP A 1 100 ? -13.325 7.433 41.926 1.00 73.50 100 ASP A N 1
ATOM 723 C CA . ASP A 1 100 ? -13.097 6.012 41.646 1.00 73.50 100 ASP A CA 1
ATOM 724 C C . ASP A 1 100 ? -11.727 5.548 42.162 1.00 73.50 100 ASP A C 1
ATOM 726 O O . ASP A 1 100 ? -11.637 4.534 42.852 1.00 73.50 100 ASP A O 1
ATOM 730 N N . LEU A 1 101 ? -10.672 6.350 41.972 1.00 69.25 101 LEU A N 1
ATOM 731 C CA . LEU A 1 101 ? -9.345 6.082 42.546 1.00 69.25 101 LEU A CA 1
ATOM 732 C C . LEU A 1 101 ? -9.324 6.149 44.083 1.00 69.25 101 LEU A C 1
ATOM 734 O O . LEU A 1 101 ? -8.480 5.516 44.716 1.00 69.25 101 LEU A O 1
ATOM 738 N N . ARG A 1 102 ? -10.227 6.920 44.709 1.00 66.94 102 ARG A N 1
ATOM 739 C CA . ARG A 1 102 ? -10.389 6.949 46.176 1.00 66.94 102 ARG A CA 1
ATOM 740 C C . ARG A 1 102 ? -11.126 5.723 46.706 1.00 66.94 102 ARG A C 1
ATOM 742 O O . ARG A 1 102 ? -10.916 5.384 47.865 1.00 66.94 102 ARG A O 1
ATOM 749 N N . ARG A 1 103 ? -11.972 5.084 45.893 1.00 66.44 103 ARG A N 1
ATOM 750 C CA . ARG A 1 103 ? -12.699 3.857 46.250 1.00 66.44 103 ARG A CA 1
ATOM 751 C C . ARG A 1 103 ? -11.866 2.588 46.111 1.00 66.44 103 ARG A C 1
ATOM 753 O O . ARG A 1 103 ? -12.317 1.538 46.557 1.00 66.44 103 ARG A O 1
ATOM 760 N N . ASP A 1 104 ? -10.681 2.669 45.514 1.00 74.06 104 ASP A N 1
ATOM 761 C CA . ASP A 1 104 ? -9.852 1.500 45.247 1.00 74.06 104 ASP A CA 1
ATOM 762 C C . ASP A 1 104 ? -9.205 0.965 46.551 1.00 74.06 104 ASP A C 1
ATOM 764 O O . ASP A 1 104 ? -8.292 1.596 47.103 1.00 74.06 104 ASP A O 1
ATOM 768 N N . PRO A 1 105 ? -9.612 -0.2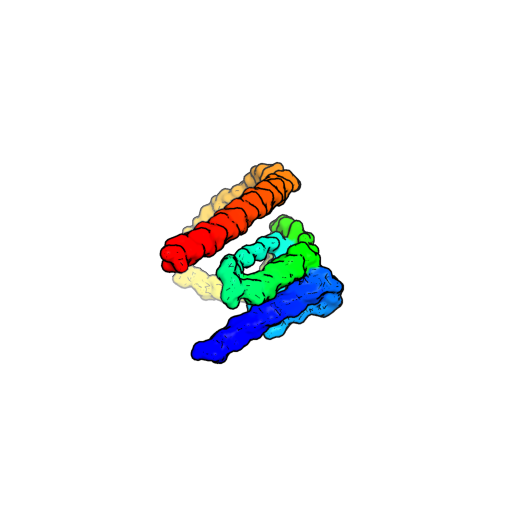17 47.067 1.00 71.00 105 PRO A N 1
ATOM 769 C CA . PRO A 1 105 ? -9.174 -0.726 48.377 1.00 71.00 105 PRO A CA 1
ATOM 770 C C . PRO A 1 105 ? -7.671 -1.048 48.420 1.00 71.00 105 PRO A C 1
ATOM 772 O O . PRO A 1 105 ? -7.054 -1.112 49.485 1.00 71.00 105 PRO A O 1
ATOM 775 N N . ARG A 1 106 ? -7.040 -1.200 47.248 1.00 67.31 106 ARG A N 1
ATOM 776 C CA . ARG A 1 106 ? -5.589 -1.380 47.100 1.00 67.31 106 ARG A CA 1
ATOM 777 C C . ARG A 1 106 ? -4.800 -0.153 47.559 1.00 67.31 106 ARG A C 1
ATOM 779 O O . ARG A 1 106 ? -3.719 -0.304 48.127 1.00 67.31 106 ARG A O 1
ATOM 786 N N . LEU A 1 107 ? -5.332 1.053 47.351 1.00 62.69 107 LEU A N 1
ATOM 787 C CA . LEU A 1 107 ? -4.688 2.297 47.780 1.00 62.69 107 LEU A CA 1
ATOM 788 C C . LEU A 1 107 ? -4.785 2.491 49.297 1.00 62.69 107 LEU A C 1
ATOM 790 O O . LEU A 1 107 ? -3.849 3.001 49.915 1.00 62.69 107 LEU A O 1
ATOM 794 N N . GLU A 1 108 ? -5.890 2.063 49.910 1.00 64.38 108 GLU A N 1
ATOM 795 C CA . GLU A 1 108 ? -6.035 2.052 51.368 1.00 64.38 108 GLU A CA 1
ATOM 796 C C . GLU A 1 108 ? -5.090 1.047 52.025 1.00 64.38 108 GLU A C 1
ATOM 798 O O . GLU A 1 108 ? -4.415 1.396 52.995 1.00 64.38 108 GLU A O 1
ATOM 803 N N . ALA A 1 109 ? -4.949 -0.150 51.448 1.00 68.19 109 ALA A N 1
ATOM 804 C CA . ALA A 1 109 ? -3.979 -1.142 51.903 1.00 68.19 109 ALA A CA 1
ATOM 805 C C . ALA A 1 109 ? -2.535 -0.607 51.838 1.00 68.19 109 ALA A C 1
ATOM 807 O O . ALA A 1 109 ? -1.789 -0.729 52.808 1.00 68.19 109 ALA A O 1
ATOM 808 N N . LEU A 1 110 ? -2.156 0.073 50.748 1.00 65.69 110 LEU A N 1
ATOM 809 C CA . LEU A 1 110 ? -0.847 0.731 50.619 1.00 65.69 110 LEU A CA 1
ATOM 810 C C . LEU A 1 110 ? -0.668 1.895 51.608 1.00 65.69 110 LEU A C 1
ATOM 812 O O . LEU A 1 110 ? 0.425 2.102 52.136 1.00 65.69 110 LEU A O 1
ATOM 816 N N . ARG A 1 111 ? -1.735 2.647 51.909 1.00 64.44 111 ARG A N 1
ATOM 817 C CA . ARG A 1 111 ? -1.715 3.709 52.930 1.00 64.44 111 ARG A CA 1
ATOM 818 C C . ARG A 1 111 ? -1.557 3.160 54.343 1.00 64.44 111 ARG A C 1
ATOM 820 O O . ARG A 1 111 ? -0.860 3.783 55.139 1.00 64.44 111 ARG A O 1
ATOM 827 N N . LEU A 1 112 ? -2.194 2.039 54.669 1.00 66.00 112 LEU A N 1
ATOM 828 C CA . LEU A 1 112 ? -2.065 1.370 55.966 1.00 66.00 112 LEU A CA 1
ATOM 829 C C . LEU A 1 112 ? -0.686 0.711 56.109 1.00 66.00 112 LEU A C 1
ATOM 831 O O . LEU A 1 112 ? -0.028 0.906 57.130 1.00 66.00 112 LEU A O 1
ATOM 835 N N . ALA A 1 113 ? -0.190 0.065 55.050 1.00 68.81 113 ALA A N 1
ATOM 836 C CA . ALA A 1 113 ? 1.177 -0.451 54.988 1.00 68.81 113 ALA A CA 1
ATOM 837 C C . ALA A 1 113 ? 2.218 0.672 55.171 1.00 68.81 113 ALA A C 1
ATOM 839 O O . ALA A 1 113 ? 3.150 0.537 55.960 1.00 68.81 113 ALA A O 1
ATOM 840 N N . GLY A 1 114 ? 2.009 1.838 54.546 1.00 60.81 114 GLY A N 1
ATOM 841 C CA . GLY A 1 114 ? 2.870 3.014 54.712 1.00 60.81 114 GLY A CA 1
ATOM 842 C C . GLY A 1 114 ? 2.781 3.702 56.084 1.00 60.81 114 GLY A C 1
ATOM 843 O O . GLY A 1 114 ? 3.687 4.453 56.445 1.00 60.81 114 GLY A O 1
ATOM 844 N N . LYS A 1 115 ? 1.721 3.459 56.871 1.00 58.28 115 LYS A N 1
ATOM 845 C CA . LYS A 1 115 ? 1.604 3.940 58.262 1.00 58.28 115 LYS A CA 1
ATOM 846 C C . LYS A 1 115 ? 2.369 3.046 59.239 1.00 58.28 115 LYS A C 1
ATOM 848 O O . LYS A 1 115 ? 2.951 3.576 60.180 1.00 58.28 115 LYS A O 1
ATOM 853 N N . SER A 1 116 ? 2.449 1.738 58.977 1.00 50.66 116 SER A N 1
ATOM 854 C CA . SER A 1 116 ? 3.233 0.800 59.796 1.00 50.66 116 SER A CA 1
ATOM 855 C C . SER A 1 116 ? 4.743 1.075 59.739 1.00 50.66 116 SER A C 1
ATOM 857 O O . SER A 1 116 ? 5.451 0.786 60.696 1.00 50.66 116 SER A O 1
ATOM 859 N N . SER A 1 117 ? 5.239 1.685 58.657 1.00 50.94 117 SER A N 1
ATOM 860 C CA . SER A 1 117 ? 6.658 2.051 58.504 1.00 50.94 117 SER A CA 1
ATOM 861 C C . SER A 1 117 ? 6.973 3.518 58.839 1.00 50.94 117 SER A C 1
ATOM 863 O O . SER A 1 117 ? 8.136 3.914 58.809 1.00 50.94 117 SER A O 1
ATOM 865 N N . ARG A 1 118 ? 5.975 4.348 59.188 1.00 46.44 118 ARG A N 1
ATOM 866 C CA . ARG A 1 118 ? 6.178 5.781 59.502 1.00 46.44 118 ARG A CA 1
ATOM 867 C C . ARG A 1 118 ? 6.650 6.072 60.921 1.00 46.44 118 ARG A C 1
ATOM 869 O O . ARG A 1 118 ? 7.085 7.188 61.178 1.00 46.44 118 ARG A O 1
ATOM 876 N N . SER A 1 119 ? 6.618 5.090 61.817 1.00 43.03 119 SER A N 1
ATOM 877 C CA . SER A 1 119 ? 7.159 5.260 63.170 1.00 43.03 119 SER A CA 1
ATOM 878 C C . SER A 1 119 ? 8.695 5.303 63.213 1.00 43.03 119 SER A C 1
ATOM 880 O O . SER A 1 119 ? 9.243 5.586 64.273 1.00 43.03 119 SER A O 1
ATOM 882 N N . LEU A 1 120 ? 9.399 5.037 62.103 1.00 49.31 120 LEU A N 1
ATOM 883 C CA . LEU A 1 120 ? 10.869 4.963 62.084 1.00 49.31 120 LEU A CA 1
ATOM 884 C C . LEU A 1 120 ? 11.571 6.008 61.209 1.00 49.31 120 LEU A C 1
ATOM 886 O O . LEU A 1 120 ? 12.793 6.005 61.149 1.00 49.31 120 LEU A O 1
ATOM 890 N N . LEU A 1 121 ? 10.848 6.937 60.577 1.00 43.09 121 LEU A N 1
ATOM 891 C CA . LEU A 1 121 ? 11.458 8.038 59.819 1.00 43.09 121 LEU A CA 1
ATOM 892 C C . LEU A 1 121 ? 10.678 9.344 60.036 1.00 43.09 121 LEU A C 1
ATOM 894 O O . LEU A 1 121 ? 10.066 9.900 59.124 1.00 43.09 121 LEU A O 1
ATOM 898 N N . VAL A 1 122 ? 10.714 9.854 61.269 1.00 41.97 122 VAL A N 1
ATOM 899 C CA . VAL A 1 122 ? 10.531 11.290 61.521 1.00 41.97 122 VAL A CA 1
ATOM 900 C C . VAL A 1 122 ? 11.803 11.974 61.026 1.00 41.97 122 VAL A C 1
ATOM 902 O O . VAL A 1 122 ? 12.798 12.040 61.738 1.00 41.97 122 VAL A O 1
ATOM 905 N N . GLY A 1 123 ? 11.808 12.404 59.764 1.00 39.62 123 GLY A N 1
ATOM 906 C CA . GLY A 1 123 ? 12.995 13.043 59.193 1.00 39.62 123 GLY A CA 1
ATOM 907 C C . GLY A 1 123 ? 12.974 13.292 57.690 1.00 39.62 123 GLY A C 1
ATOM 908 O O . GLY A 1 123 ? 14.015 13.177 57.066 1.00 39.62 123 GLY A O 1
ATOM 909 N N . ALA A 1 124 ? 11.825 13.597 57.084 1.00 40.31 124 ALA A N 1
ATOM 910 C CA . ALA A 1 124 ? 11.781 14.208 55.752 1.00 40.31 124 ALA A CA 1
ATOM 911 C C . ALA A 1 124 ? 10.382 14.777 55.488 1.00 40.31 124 ALA A C 1
ATOM 913 O O . ALA A 1 124 ? 9.528 14.133 54.878 1.00 40.31 124 ALA A O 1
ATOM 914 N N . GLN A 1 125 ? 10.127 16.002 55.950 1.00 36.12 125 GLN A N 1
ATOM 915 C CA . GLN A 1 125 ? 9.048 16.799 55.373 1.00 36.12 125 GLN A CA 1
ATOM 916 C C . GLN A 1 125 ? 9.484 17.223 53.968 1.00 36.12 125 GLN A C 1
ATOM 918 O O . GLN A 1 125 ? 10.059 18.289 53.776 1.00 36.12 125 GLN A O 1
ATOM 923 N N . ALA A 1 126 ? 9.221 16.381 52.970 1.00 36.22 126 ALA A N 1
ATOM 924 C CA . ALA A 1 126 ? 9.171 16.837 51.590 1.00 36.22 126 ALA A CA 1
ATOM 925 C C . ALA A 1 126 ? 7.822 17.539 51.395 1.00 36.22 126 ALA A C 1
ATOM 927 O O . ALA A 1 126 ? 6.839 16.940 50.955 1.00 36.22 126 ALA A O 1
ATOM 928 N N . ALA A 1 127 ? 7.764 18.813 51.785 1.00 38.38 127 ALA A N 1
ATOM 929 C CA . ALA A 1 127 ? 6.758 19.724 51.271 1.00 38.38 127 ALA A CA 1
ATOM 930 C C . ALA A 1 127 ? 6.944 19.769 49.750 1.00 38.38 127 ALA A C 1
ATOM 932 O O . ALA A 1 127 ? 7.880 20.387 49.246 1.00 38.38 127 ALA A O 1
ATOM 933 N N . VAL A 1 128 ? 6.099 19.049 49.014 1.00 46.81 128 VAL A N 1
ATOM 934 C CA . VAL A 1 128 ? 6.024 19.208 47.564 1.00 46.81 128 VAL A CA 1
ATOM 935 C C . VAL A 1 128 ? 5.499 20.628 47.343 1.00 46.81 128 VAL A C 1
ATOM 937 O O . VAL A 1 128 ? 4.380 20.913 47.782 1.00 46.81 128 VAL A O 1
ATOM 940 N N . PRO A 1 129 ? 6.280 21.548 46.748 1.00 42.03 129 PRO A N 1
ATOM 941 C CA . PRO A 1 129 ? 5.785 22.892 46.496 1.00 42.03 129 PRO A CA 1
ATOM 942 C C . PRO A 1 129 ? 4.557 22.791 45.581 1.00 42.03 129 PRO A C 1
ATOM 944 O O . PRO A 1 129 ? 4.533 21.917 44.704 1.00 42.03 129 PRO A O 1
ATOM 947 N N . PRO A 1 130 ? 3.530 23.646 45.747 1.00 46.50 130 PRO A N 1
ATOM 948 C CA . PRO A 1 130 ? 2.431 23.692 44.799 1.00 46.50 130 PRO A CA 1
ATOM 949 C C . PRO A 1 130 ? 3.022 24.036 43.433 1.00 46.50 130 PRO A C 1
ATOM 951 O O . PRO A 1 130 ? 3.484 25.152 43.193 1.00 46.50 130 PRO A O 1
ATOM 954 N N . THR A 1 131 ? 3.067 23.049 42.541 1.00 50.31 131 THR A N 1
ATOM 955 C CA . THR A 1 131 ? 3.410 23.310 41.150 1.00 50.31 131 THR A CA 1
ATOM 956 C C . THR A 1 131 ? 2.320 24.221 40.596 1.00 50.31 131 THR A C 1
ATOM 958 O O . THR A 1 131 ? 1.134 23.946 40.801 1.00 50.31 131 THR A O 1
ATOM 961 N N . PRO A 1 132 ? 2.674 25.335 39.934 1.00 39.72 132 PRO A N 1
ATOM 962 C CA . PRO A 1 132 ? 1.674 26.176 39.313 1.00 39.72 132 PRO A CA 1
ATOM 963 C C . PRO A 1 132 ? 0.983 25.329 38.248 1.00 39.72 132 PRO A C 1
ATOM 965 O O . PRO A 1 132 ? 1.585 24.968 37.232 1.00 39.72 132 PRO A O 1
ATOM 968 N N . VAL A 1 133 ? -0.283 24.989 38.495 1.00 51.81 133 VAL A N 1
ATOM 969 C CA . VAL A 1 133 ? -1.189 24.477 37.470 1.00 51.81 133 VAL A CA 1
ATOM 970 C C . VAL A 1 133 ? -1.257 25.577 36.427 1.00 51.81 133 VAL A C 1
ATOM 972 O O . VAL A 1 133 ? -1.904 26.608 36.605 1.00 51.81 133 VAL A O 1
ATOM 975 N N . ARG A 1 134 ? -0.461 25.405 35.374 1.00 38.12 134 ARG A N 1
ATOM 976 C CA . ARG A 1 134 ? -0.394 26.315 34.243 1.00 38.12 134 ARG A CA 1
ATOM 977 C C . ARG A 1 134 ? -1.803 26.322 33.666 1.00 38.12 134 ARG A C 1
ATOM 979 O O . ARG A 1 134 ? -2.212 25.333 33.059 1.00 38.12 134 ARG A O 1
ATOM 986 N N . GLY A 1 135 ? -2.547 27.400 33.925 1.00 45.31 135 GLY A N 1
ATOM 987 C CA . GLY A 1 135 ? -3.873 27.610 33.355 1.00 45.31 135 GLY A CA 1
ATOM 988 C C . GLY A 1 135 ? -3.837 27.367 31.845 1.00 45.31 135 GLY A C 1
ATOM 989 O O . GLY A 1 135 ? -2.750 27.429 31.249 1.00 45.31 135 GLY A O 1
ATOM 990 N N . PRO A 1 136 ? -4.984 27.051 31.222 1.00 42.06 136 PRO A N 1
ATOM 991 C CA . PRO A 1 136 ? -5.026 26.695 29.814 1.00 42.06 136 PRO A CA 1
ATOM 992 C C . PRO A 1 136 ? -4.294 27.779 29.031 1.00 42.06 136 PRO A C 1
ATOM 994 O O . P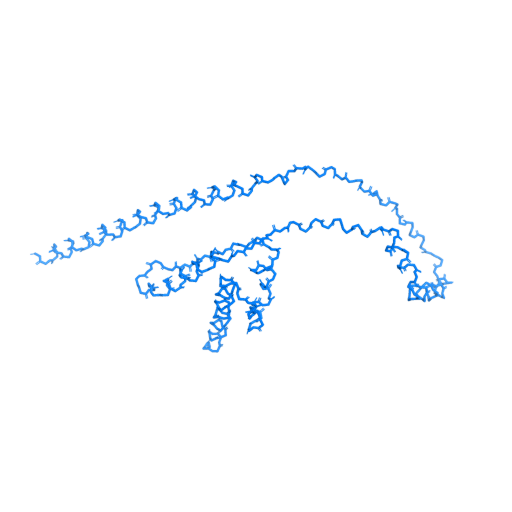RO A 1 136 ? -4.741 28.924 28.965 1.00 42.06 136 PRO A O 1
ATOM 997 N N . ARG A 1 137 ? -3.123 27.442 28.466 1.00 39.12 137 ARG A N 1
ATOM 998 C CA . ARG A 1 137 ? -2.538 28.306 27.446 1.00 39.12 137 ARG A CA 1
ATOM 999 C C . ARG A 1 137 ? -3.640 28.417 26.413 1.00 39.12 137 ARG A C 1
ATOM 1001 O O . ARG A 1 137 ? -4.098 27.376 25.942 1.00 39.12 137 ARG A O 1
ATOM 1008 N N . ALA A 1 138 ? -4.082 29.634 26.108 1.00 40.00 138 ALA A N 1
ATOM 1009 C CA . ALA A 1 138 ? -4.959 29.873 24.981 1.00 40.00 138 ALA A CA 1
ATOM 1010 C C . ALA A 1 138 ? -4.283 29.231 23.768 1.00 40.00 138 ALA A C 1
ATOM 1012 O O . ALA A 1 138 ? -3.300 29.748 23.232 1.00 40.00 138 ALA A O 1
ATOM 1013 N N . PHE A 1 139 ? -4.729 28.025 23.423 1.00 34.59 139 PHE A N 1
ATOM 1014 C CA . PHE A 1 139 ? -4.195 27.308 22.294 1.00 34.59 139 PHE A CA 1
ATOM 1015 C C . PHE A 1 139 ? -4.696 28.100 21.105 1.00 34.59 139 PHE A C 1
ATOM 1017 O O . PHE A 1 139 ? -5.891 28.118 20.806 1.00 34.59 139 PHE A O 1
ATOM 1024 N N . SER A 1 140 ? -3.770 28.855 20.518 1.00 38.66 140 SER A N 1
ATOM 1025 C CA . SER A 1 140 ? -3.927 29.529 19.242 1.00 38.66 140 SER A CA 1
ATOM 1026 C C . SER A 1 140 ? -4.741 28.609 18.341 1.00 38.66 140 SER A C 1
ATOM 1028 O O . SER A 1 140 ? -4.291 27.509 18.010 1.00 38.66 140 SER A O 1
ATOM 1030 N N . LYS A 1 141 ? -5.965 29.036 18.008 1.00 38.00 141 LYS A N 1
ATOM 1031 C CA . LYS A 1 141 ? -6.883 28.387 17.063 1.00 38.00 141 LYS A CA 1
ATOM 1032 C C . LYS A 1 141 ? -6.274 28.420 15.654 1.00 38.00 141 LYS A C 1
ATOM 1034 O O . LYS A 1 141 ? -6.817 29.022 14.740 1.00 38.00 141 LYS A O 1
ATOM 1039 N N . ARG A 1 142 ? -5.099 27.817 15.479 1.00 32.38 142 ARG A N 1
ATOM 1040 C CA . ARG A 1 142 ? -4.298 27.825 14.248 1.00 32.38 142 ARG A CA 1
ATOM 1041 C C . ARG A 1 142 ? -4.005 26.411 13.757 1.00 32.38 142 ARG A C 1
ATOM 1043 O O . ARG A 1 142 ? -3.005 26.162 13.084 1.00 32.38 142 ARG A O 1
ATOM 1050 N N . CYS A 1 143 ? -4.915 25.500 14.085 1.00 40.03 143 CYS A N 1
ATOM 1051 C CA . CYS A 1 143 ? -5.241 24.373 13.228 1.00 40.03 143 CYS A CA 1
ATOM 1052 C C . CYS A 1 143 ? -6.601 24.670 12.579 1.00 40.03 143 CYS A C 1
ATOM 1054 O O . CYS A 1 143 ? -7.572 23.937 12.728 1.00 40.03 143 CYS A O 1
ATOM 1056 N N . THR A 1 144 ? -6.707 25.833 11.931 1.00 39.75 144 THR A N 1
ATOM 1057 C CA . THR A 1 144 ? -7.774 26.045 10.963 1.00 39.75 144 THR A CA 1
ATOM 1058 C C . THR A 1 144 ? -7.539 25.065 9.820 1.00 39.75 144 THR A C 1
ATOM 1060 O O . THR A 1 144 ? -6.401 24.805 9.426 1.00 39.75 144 THR A O 1
ATOM 1063 N N . ARG A 1 145 ? -8.641 24.531 9.301 1.00 40.44 145 ARG A N 1
ATOM 1064 C CA . ARG A 1 145 ? -8.819 23.730 8.079 1.00 40.44 145 ARG A CA 1
ATOM 1065 C C . ARG A 1 145 ? -7.911 24.055 6.866 1.00 40.44 145 ARG A C 1
ATOM 1067 O O . ARG A 1 145 ? -7.923 23.277 5.926 1.00 40.44 145 ARG A O 1
ATOM 1074 N N . GLY A 1 146 ? -7.129 25.138 6.869 1.00 33.69 146 GLY A N 1
ATOM 1075 C CA . GLY A 1 146 ? -6.354 25.648 5.732 1.00 33.69 146 GLY A CA 1
ATOM 1076 C C . GLY A 1 146 ? -4.867 25.276 5.656 1.00 33.69 146 GLY A C 1
ATOM 1077 O O . GLY A 1 146 ? -4.214 25.704 4.720 1.00 33.69 146 GLY A O 1
ATOM 1078 N N . LYS A 1 147 ? -4.280 24.506 6.587 1.00 34.22 147 LYS A N 1
ATOM 1079 C CA . LYS A 1 147 ? -2.862 24.080 6.436 1.00 34.22 147 LYS A CA 1
ATOM 1080 C C . LYS A 1 147 ? -2.666 22.816 5.599 1.00 34.22 147 LYS A C 1
ATOM 1082 O O . LYS A 1 147 ? -1.556 22.546 5.163 1.00 34.22 147 LYS A O 1
ATOM 1087 N N . PHE A 1 148 ? -3.720 22.027 5.402 1.00 39.94 148 PHE A N 1
ATOM 1088 C CA . PHE A 1 148 ? -3.632 20.811 4.593 1.00 39.94 148 PHE A CA 1
ATOM 1089 C C . PHE A 1 148 ? -3.950 21.066 3.116 1.00 39.94 148 PHE A C 1
ATOM 1091 O O . PHE A 1 148 ? -3.445 20.330 2.282 1.00 39.94 148 PHE A O 1
ATOM 1098 N N . THR A 1 149 ? -4.710 22.122 2.793 1.00 42.22 149 THR A N 1
ATOM 1099 C CA . THR A 1 149 ? -4.902 22.568 1.403 1.00 42.22 149 THR A CA 1
ATOM 1100 C C . THR A 1 149 ? -3.576 23.035 0.818 1.00 42.22 149 THR A C 1
ATOM 1102 O O . THR A 1 149 ? -3.137 22.446 -0.150 1.00 42.22 149 THR A O 1
ATOM 1105 N N . VAL A 1 150 ? -2.836 23.906 1.518 1.00 47.59 150 VAL A N 1
ATOM 1106 C CA . VAL A 1 150 ? -1.503 24.363 1.073 1.00 47.59 150 VAL A CA 1
ATOM 1107 C C . VAL A 1 150 ? -0.513 23.201 0.909 1.00 47.59 150 VAL A C 1
ATOM 1109 O O . VAL A 1 150 ? 0.315 23.218 0.012 1.00 47.59 150 VAL A O 1
ATOM 1112 N N . ALA A 1 151 ? -0.597 22.155 1.740 1.00 49.97 151 ALA A N 1
ATOM 1113 C CA . ALA A 1 151 ? 0.245 20.967 1.587 1.00 49.97 151 ALA A CA 1
ATOM 1114 C C . ALA A 1 151 ? -0.157 20.090 0.385 1.00 49.97 151 ALA A C 1
ATOM 1116 O O . ALA A 1 151 ? 0.705 19.421 -0.177 1.00 49.97 151 ALA A O 1
ATOM 1117 N N . MET A 1 152 ? -1.439 20.075 0.003 1.00 51.28 152 MET A N 1
ATOM 1118 C CA . MET A 1 152 ? -1.896 19.415 -1.223 1.00 51.28 152 MET A CA 1
ATOM 1119 C C . MET A 1 152 ? -1.603 20.257 -2.463 1.00 51.28 152 MET A C 1
ATOM 1121 O O . MET A 1 152 ? -1.135 19.681 -3.433 1.00 51.28 152 MET A O 1
ATOM 1125 N N . ASP A 1 153 ? -1.758 21.580 -2.403 1.00 58.34 153 ASP A N 1
ATOM 1126 C CA . ASP A 1 153 ? -1.369 22.507 -3.472 1.00 58.34 153 ASP A CA 1
ATOM 1127 C C . ASP A 1 153 ? 0.144 22.395 -3.732 1.00 58.34 153 ASP A C 1
ATOM 1129 O O . ASP A 1 153 ? 0.567 22.159 -4.857 1.00 58.34 153 ASP A O 1
ATOM 1133 N N . GLN A 1 154 ? 0.968 22.381 -2.675 1.00 59.00 154 GLN A N 1
ATOM 1134 C CA . GLN A 1 154 ? 2.410 22.123 -2.783 1.00 59.00 154 GLN A CA 1
ATOM 1135 C C . GLN A 1 154 ? 2.713 20.711 -3.309 1.00 59.00 154 GLN A C 1
ATOM 1137 O O . GLN A 1 154 ? 3.712 20.502 -3.992 1.00 59.00 154 GLN A O 1
ATOM 1142 N N . ALA A 1 155 ? 1.888 19.712 -2.982 1.00 61.28 155 ALA A N 1
ATOM 1143 C CA . ALA A 1 155 ? 2.046 18.360 -3.512 1.00 61.28 155 ALA A CA 1
ATOM 1144 C C . ALA A 1 155 ? 1.647 18.273 -4.993 1.00 61.28 155 ALA A C 1
ATOM 1146 O O . ALA A 1 155 ? 2.256 17.502 -5.732 1.00 61.28 155 ALA A O 1
ATOM 1147 N N . GLU A 1 156 ? 0.662 19.054 -5.437 1.00 71.38 156 GLU A N 1
ATOM 1148 C CA . GLU A 1 156 ? 0.269 19.187 -6.839 1.00 71.38 156 GLU A CA 1
ATOM 1149 C C . GLU A 1 156 ? 1.328 19.938 -7.645 1.00 71.38 156 GLU A C 1
ATOM 1151 O O . GLU A 1 156 ? 1.724 19.451 -8.703 1.00 71.38 156 GLU A O 1
ATOM 1156 N N . GLU A 1 157 ? 1.867 21.033 -7.112 1.00 70.94 157 GLU A N 1
ATOM 1157 C CA . GLU A 1 157 ? 3.026 21.738 -7.671 1.00 70.94 157 GLU A CA 1
ATOM 1158 C C . GLU A 1 157 ? 4.241 20.808 -7.763 1.00 70.94 157 GLU A C 1
ATOM 1160 O O . GLU A 1 157 ? 4.838 20.662 -8.827 1.00 70.94 157 GLU A O 1
ATOM 1165 N N . ASN A 1 158 ? 4.566 20.082 -6.689 1.00 70.31 158 ASN A N 1
ATOM 1166 C CA . ASN A 1 158 ? 5.652 19.102 -6.705 1.00 70.31 158 ASN A CA 1
ATOM 1167 C C . ASN A 1 158 ? 5.391 17.988 -7.726 1.00 70.31 158 ASN A C 1
ATOM 1169 O O . ASN A 1 158 ? 6.313 17.539 -8.399 1.00 70.31 158 ASN A O 1
ATOM 1173 N N . LYS A 1 159 ? 4.142 17.543 -7.882 1.00 71.00 159 LYS A N 1
ATOM 1174 C CA . LYS A 1 159 ? 3.759 16.546 -8.888 1.00 71.00 159 LYS A CA 1
ATOM 1175 C C . LYS A 1 159 ? 3.957 17.078 -10.309 1.00 71.00 159 LYS A C 1
ATOM 1177 O O . LYS A 1 159 ? 4.378 16.308 -11.169 1.00 71.00 159 LYS A O 1
ATOM 1182 N N . GLN A 1 160 ? 3.647 18.349 -10.566 1.00 75.12 160 GLN A N 1
ATOM 1183 C CA . GLN A 1 160 ? 3.881 19.000 -11.859 1.00 75.12 160 GLN A CA 1
ATOM 1184 C C . GLN A 1 160 ? 5.380 19.158 -12.129 1.00 75.12 160 GLN A C 1
ATOM 1186 O O . GLN A 1 160 ? 5.856 18.659 -13.144 1.00 75.12 160 GLN A O 1
ATOM 1191 N N . ALA A 1 161 ? 6.140 19.693 -11.172 1.00 80.00 161 ALA A N 1
ATOM 1192 C CA . ALA A 1 161 ? 7.590 19.843 -11.280 1.00 80.00 161 ALA A CA 1
ATOM 1193 C C . ALA A 1 161 ? 8.303 18.500 -11.530 1.00 80.00 161 ALA A C 1
ATOM 1195 O O . ALA A 1 161 ? 9.219 18.405 -12.345 1.00 80.00 161 ALA A O 1
ATOM 1196 N N . TRP A 1 162 ? 7.859 17.425 -10.871 1.00 70.62 162 TRP A N 1
ATOM 1197 C CA . TRP A 1 162 ? 8.394 16.082 -11.104 1.00 70.62 162 TRP A CA 1
ATOM 1198 C C . TRP A 1 162 ? 8.053 15.535 -12.489 1.00 70.62 162 TRP A C 1
ATOM 1200 O O . TRP A 1 162 ? 8.886 14.856 -13.087 1.00 70.62 162 TRP A O 1
ATOM 1210 N N . LYS A 1 163 ? 6.850 15.809 -13.006 1.00 74.12 163 LYS A N 1
ATOM 1211 C CA . LYS A 1 163 ? 6.477 15.420 -14.373 1.00 74.12 163 LYS A CA 1
ATOM 1212 C C . LYS A 1 163 ? 7.350 16.128 -15.398 1.00 74.12 163 LYS A C 1
ATOM 1214 O O . LYS A 1 163 ? 7.955 15.456 -16.221 1.00 74.12 163 LYS A O 1
ATOM 1219 N N . GLU A 1 164 ? 7.483 17.445 -15.280 1.00 83.00 164 GLU A N 1
ATOM 1220 C CA . GLU A 1 164 ? 8.327 18.252 -16.165 1.00 83.00 164 GLU A CA 1
ATOM 1221 C C . GLU A 1 164 ? 9.783 17.776 -16.135 1.00 83.00 164 GLU A C 1
ATOM 1223 O O . GLU A 1 164 ? 10.393 17.557 -17.180 1.00 83.00 164 GLU A O 1
ATOM 1228 N N . HIS A 1 165 ? 10.324 17.521 -14.940 1.00 83.00 165 HIS A N 1
ATOM 1229 C CA . HIS A 1 165 ? 11.670 16.975 -14.789 1.00 83.00 165 HIS A CA 1
ATOM 1230 C C . HIS A 1 165 ? 11.818 15.592 -15.446 1.00 83.00 165 HIS A C 1
ATOM 1232 O O . HIS A 1 165 ? 12.832 15.315 -16.087 1.00 83.00 165 HIS A O 1
ATOM 1238 N N . MET A 1 166 ? 10.824 14.709 -15.304 1.00 72.81 166 MET A N 1
ATOM 1239 C CA . MET A 1 166 ? 10.828 13.379 -15.924 1.00 72.81 166 MET A CA 1
ATOM 1240 C C . MET A 1 166 ? 10.736 13.445 -17.451 1.00 72.81 166 MET A C 1
ATOM 1242 O O . MET A 1 166 ? 11.454 12.709 -18.129 1.00 72.81 166 MET A O 1
ATOM 1246 N N . ASP A 1 167 ? 9.898 14.329 -17.989 1.00 80.44 167 ASP A N 1
ATOM 1247 C CA . ASP A 1 167 ? 9.754 14.534 -19.430 1.00 80.44 167 ASP A CA 1
ATOM 1248 C C . ASP A 1 167 ? 11.043 15.117 -20.030 1.00 80.44 167 ASP A C 1
ATOM 1250 O O . ASP A 1 167 ? 11.532 14.619 -21.046 1.00 80.44 167 ASP A O 1
ATOM 1254 N N . ALA A 1 168 ? 11.685 16.065 -19.338 1.00 82.69 168 ALA A N 1
ATOM 1255 C CA . ALA A 1 168 ? 13.009 16.569 -19.705 1.00 82.69 168 ALA A CA 1
ATOM 1256 C C . ALA A 1 168 ? 14.091 15.476 -19.653 1.00 82.69 168 ALA A C 1
ATOM 1258 O O . ALA A 1 168 ? 15.003 15.449 -20.477 1.00 82.69 168 ALA A O 1
ATOM 1259 N N . ASN A 1 169 ? 14.011 14.551 -18.692 1.00 82.56 169 ASN A N 1
ATOM 1260 C CA . ASN A 1 169 ? 14.957 13.440 -18.594 1.00 82.56 169 ASN A CA 1
ATOM 1261 C C . ASN A 1 169 ? 14.758 12.400 -19.707 1.00 82.56 169 ASN A C 1
ATOM 1263 O O . ASN A 1 169 ? 15.733 11.864 -20.224 1.00 82.56 169 ASN A O 1
ATOM 1267 N N . ARG A 1 170 ? 13.508 12.142 -20.114 1.00 81.62 170 ARG A N 1
ATOM 1268 C CA . ARG A 1 170 ? 13.200 11.297 -21.279 1.00 81.62 170 ARG A CA 1
ATOM 1269 C C . ARG A 1 170 ? 13.739 11.886 -22.572 1.00 81.62 170 ARG A C 1
ATOM 1271 O O . ARG A 1 170 ? 14.279 11.135 -23.377 1.00 81.62 170 ARG A O 1
ATOM 1278 N N . LEU A 1 171 ? 13.581 13.195 -22.763 1.00 82.81 171 LEU A N 1
ATOM 1279 C CA . LEU A 1 171 ? 14.076 13.866 -23.961 1.00 82.81 171 LEU A CA 1
ATOM 1280 C C . LEU A 1 171 ? 15.602 13.763 -24.040 1.00 82.81 171 LEU A C 1
ATOM 1282 O O . LEU A 1 171 ? 16.118 13.304 -25.052 1.00 82.81 171 LEU A O 1
ATOM 1286 N N . ARG A 1 172 ? 16.300 14.053 -22.933 1.00 84.31 172 ARG A N 1
ATOM 1287 C CA . ARG A 1 172 ? 17.760 13.901 -22.843 1.00 84.31 172 ARG A CA 1
ATOM 1288 C C . ARG A 1 172 ? 18.221 12.476 -23.131 1.00 84.31 172 ARG A C 1
ATOM 1290 O O . ARG A 1 172 ? 19.108 12.283 -23.947 1.00 84.31 172 ARG A O 1
ATOM 1297 N N . ALA A 1 173 ? 17.576 11.472 -22.538 1.00 82.44 173 ALA A N 1
ATOM 1298 C CA . ALA A 1 173 ? 17.918 10.074 -22.803 1.00 82.44 173 ALA A CA 1
ATOM 1299 C C . ALA A 1 173 ? 17.689 9.675 -24.277 1.00 82.44 173 ALA A C 1
ATOM 1301 O O . ALA A 1 173 ? 18.446 8.879 -24.830 1.00 82.44 173 ALA A O 1
ATOM 1302 N N . ALA A 1 174 ? 16.654 10.219 -24.926 1.00 81.19 174 ALA A N 1
ATOM 1303 C CA . ALA A 1 174 ? 16.392 9.983 -26.344 1.00 81.19 174 ALA A CA 1
ATOM 1304 C C . ALA A 1 174 ? 17.414 10.688 -27.253 1.00 81.19 174 ALA A C 1
ATOM 1306 O O . ALA A 1 174 ? 17.845 10.110 -28.251 1.00 81.19 174 ALA A O 1
ATOM 1307 N N . GLU A 1 175 ? 17.822 11.908 -26.901 1.00 88.88 175 GLU A N 1
ATOM 1308 C CA . GLU A 1 175 ? 18.877 12.657 -27.593 1.00 88.88 175 GLU A CA 1
ATOM 1309 C C . GLU A 1 175 ? 20.232 11.954 -27.466 1.00 88.88 175 GLU A C 1
ATOM 1311 O O . GLU A 1 175 ? 20.891 11.728 -28.479 1.00 88.88 175 GLU A O 1
ATOM 1316 N N . GLU A 1 176 ? 20.599 11.511 -26.261 1.00 89.62 176 GLU A N 1
ATOM 1317 C CA . GLU A 1 176 ? 21.816 10.732 -26.005 1.00 89.62 176 GLU A CA 1
ATOM 1318 C C . GLU A 1 176 ? 21.828 9.427 -26.817 1.00 89.62 176 GLU A C 1
ATOM 1320 O O . GLU A 1 176 ? 22.838 9.084 -27.432 1.00 89.62 176 GLU A O 1
ATOM 1325 N N . ALA A 1 177 ? 20.700 8.712 -26.896 1.00 86.62 177 ALA A N 1
ATOM 1326 C CA . ALA A 1 177 ? 20.588 7.504 -27.715 1.00 86.62 177 ALA A CA 1
ATOM 1327 C C . ALA A 1 177 ? 20.722 7.797 -29.223 1.00 86.62 177 ALA A C 1
ATOM 1329 O O . ALA A 1 177 ? 21.344 7.028 -29.961 1.00 86.62 177 ALA A O 1
ATOM 1330 N N . ALA A 1 178 ? 20.167 8.915 -29.697 1.00 87.38 178 ALA A N 1
ATOM 1331 C CA . ALA A 1 178 ? 20.303 9.338 -31.088 1.00 87.38 178 ALA A CA 1
ATOM 1332 C C . ALA A 1 178 ? 21.745 9.758 -31.422 1.00 87.38 178 ALA A C 1
ATOM 1334 O O . ALA A 1 178 ? 22.241 9.447 -32.506 1.00 87.38 178 ALA A O 1
ATOM 1335 N N . GLU A 1 179 ? 22.437 10.427 -30.500 1.00 90.50 179 GLU A N 1
ATOM 1336 C CA . GLU A 1 179 ? 23.856 10.756 -30.642 1.00 90.50 179 GLU A CA 1
ATOM 1337 C C . GLU A 1 179 ? 24.733 9.511 -30.654 1.00 90.50 179 GLU A C 1
ATOM 1339 O O . GLU A 1 179 ? 25.613 9.413 -31.505 1.00 90.50 179 GLU A O 1
ATOM 1344 N N . GLN A 1 180 ? 24.459 8.529 -29.795 1.00 88.75 180 GLN A N 1
ATOM 1345 C CA . GLN A 1 180 ? 25.161 7.245 -29.814 1.00 88.75 180 GLN A CA 1
ATOM 1346 C C . GLN A 1 180 ? 25.008 6.537 -31.163 1.00 88.75 180 GLN A C 1
ATOM 1348 O O . GLN A 1 180 ? 25.987 6.026 -31.702 1.00 88.75 180 GLN A O 1
ATOM 1353 N N . LEU A 1 181 ? 23.810 6.555 -31.756 1.00 87.75 181 LEU A N 1
ATOM 1354 C CA . LEU A 1 181 ? 23.585 6.000 -33.093 1.00 87.75 181 LEU A CA 1
ATOM 1355 C C . LEU A 1 181 ? 24.321 6.783 -34.187 1.00 87.75 181 LEU A C 1
ATOM 1357 O O . LEU A 1 181 ? 24.885 6.166 -35.088 1.00 87.75 181 LEU A O 1
ATOM 1361 N N . ARG A 1 182 ? 24.360 8.121 -34.113 1.00 89.19 182 ARG A N 1
ATOM 1362 C CA . ARG A 1 182 ? 25.142 8.947 -35.052 1.00 89.19 182 ARG A CA 1
ATOM 1363 C C . ARG A 1 182 ? 26.641 8.679 -34.931 1.00 89.19 182 ARG A C 1
ATOM 1365 O O . ARG A 1 182 ? 27.310 8.553 -35.950 1.00 89.19 182 ARG A O 1
ATOM 1372 N N . GLN A 1 183 ? 27.159 8.573 -33.708 1.00 89.25 183 GLN A N 1
ATOM 1373 C CA . GLN A 1 183 ? 28.561 8.243 -33.443 1.00 89.25 183 GLN A CA 1
ATOM 1374 C C . GLN A 1 183 ? 28.902 6.839 -33.945 1.00 89.25 183 GLN A C 1
ATOM 1376 O O . GLN A 1 183 ? 29.930 6.665 -34.588 1.00 89.25 183 GLN A O 1
ATOM 1381 N N . ALA A 1 184 ? 28.026 5.857 -33.714 1.00 88.50 184 ALA A N 1
ATOM 1382 C CA . ALA A 1 184 ? 28.197 4.507 -34.238 1.00 88.50 184 ALA A CA 1
ATOM 1383 C C . ALA A 1 184 ? 28.185 4.495 -35.774 1.00 88.50 184 ALA A C 1
ATOM 1385 O O . ALA A 1 184 ? 29.060 3.884 -36.373 1.00 88.50 184 ALA A O 1
ATOM 1386 N N . ALA A 1 185 ? 27.260 5.210 -36.422 1.00 86.56 185 ALA A N 1
ATOM 1387 C CA . ALA A 1 185 ? 27.230 5.323 -37.882 1.00 86.56 185 ALA A CA 1
ATOM 1388 C C . ALA A 1 185 ? 28.518 5.954 -38.443 1.00 86.56 185 ALA A C 1
ATOM 1390 O O . ALA A 1 185 ? 29.062 5.448 -39.417 1.00 86.56 185 ALA A O 1
ATOM 1391 N N . ALA A 1 186 ? 29.048 6.989 -37.784 1.00 87.12 186 ALA A N 1
ATOM 1392 C CA . ALA A 1 186 ? 30.305 7.633 -38.168 1.00 87.12 186 ALA A CA 1
ATOM 1393 C C . ALA A 1 186 ? 31.559 6.769 -37.919 1.00 87.12 186 ALA A C 1
ATOM 1395 O O . ALA A 1 186 ? 32.611 7.065 -38.469 1.00 87.12 186 ALA A O 1
ATOM 1396 N N . GLN A 1 187 ? 31.479 5.723 -37.087 1.00 85.56 187 GLN A N 1
ATOM 1397 C CA . GLN A 1 187 ? 32.575 4.765 -36.881 1.00 85.56 187 GLN A CA 1
ATOM 1398 C C . GLN A 1 187 ? 32.643 3.670 -37.959 1.00 85.56 187 GLN A C 1
ATOM 1400 O O . GLN A 1 187 ? 33.635 2.944 -38.006 1.00 85.56 187 GLN A O 1
ATOM 1405 N N . PHE A 1 188 ? 31.596 3.514 -38.776 1.00 72.44 188 PHE A N 1
ATOM 1406 C CA . PHE A 1 188 ? 31.509 2.493 -39.827 1.00 72.44 188 PHE A CA 1
ATOM 1407 C C . PHE A 1 188 ? 31.747 3.037 -41.252 1.00 72.44 188 PHE A C 1
ATOM 1409 O O . PHE A 1 188 ? 31.737 2.239 -42.191 1.00 72.44 188 PHE A O 1
ATOM 1416 N N . GLU A 1 189 ? 31.981 4.345 -41.411 1.00 56.25 189 GLU A N 1
ATOM 1417 C CA . GLU A 1 189 ? 32.538 4.973 -42.628 1.00 56.25 189 GLU A CA 1
ATOM 1418 C C . GLU A 1 189 ? 34.066 5.104 -42.532 1.00 56.25 189 GLU A C 1
ATOM 1420 O O . GLU A 1 189 ? 34.733 4.896 -43.573 1.00 56.25 189 GLU A O 1
#

Organism: NCBI:txid1333877

Foldseek 3Di:
DVVVVVLVVQVVVLVLQQLQCQLVVPPDRCCPSDPVSVVCVCPQVHQHDDDDDQDADPDPVCVVVRVVSVVSVVSSVSRDDDHDPPPPPVPPVVVVVVVVVVPPVVVVVVVVVVVVPVVPDPDDPPPPDPDPPPPPPPPPPPVPPPPVVVVVVVVVVVVVVVVVVVVVVVVVVVVVVVVVVVVVVVVVD

Radius of gyration: 30.18 Å; chains: 1; bounding box: 48×47×106 Å

InterPro domains:
  IPR001752 Kinesin motor domain [PF00225] (1-79)
  IPR001752 Kinesin motor domain [PS50067] (1-79)
  IPR001752 Kinesin motor domain [SM00129] (1-87)
  IPR027417 P-loop containing nucleoside triphosphate hydrolase [SSF52540] (1-86)
  IPR027640 Kinesin-like protein [PTHR47968] (1-153)
  IPR036961 Kinesin motor domain superfamily [G3DSA:3.40.850.10] (1-111)